Protein AF-A0A6A6LWS7-F1 (afdb_monomer)

Solvent-accessible surface area (backbone atoms only — not comparable to full-atom values): 11444 Å² total; per-residue (Å²): 133,82,80,81,79,78,77,78,69,75,65,41,52,51,63,74,34,61,68,62,50,50,50,44,55,48,44,51,48,56,45,27,65,75,68,70,38,81,48,38,69,52,40,63,65,48,57,63,73,40,33,30,69,59,35,36,53,50,50,57,50,50,54,52,34,36,75,72,68,75,43,79,73,76,40,54,64,44,45,52,51,53,51,45,60,72,31,24,68,69,79,60,60,78,76,54,86,82,75,79,94,82,56,81,60,53,55,55,48,49,52,50,46,50,45,47,54,49,48,53,51,47,42,46,63,15,28,79,69,18,72,69,44,42,54,50,48,51,35,21,76,69,62,75,39,94,54,36,39,72,54,98,79,36,51,35,32,75,86,48,22,68,59,78,34,79,39,86,60,47,67,83,74,52,59,97,79,74,52,65,54,75,91,85,75,96,68,81,83,79,85,134

pLDDT: mean 72.32, std 21.18, range [27.5, 97.38]

Secondary structure (DSSP, 8-state):
-PPPPPPPPPPB----SHHHHHHHHHHHHHHHHHHT--SHHHHHHHGGGGB-HHHHHHHHHHHHHHHTTS----SHHHHHHHHHHHHS-GGGGGG-TT--S-STHHHHHHHHHHHHHHHHHHHHHHHTT-HHHHHHHHHHHTT--SSEEEETTEEEETTTEE---SGGGGGGTS-TTS-B-S----------

InterPro domains:
  IPR005162 Retrotransposon-derived protein PEG10, N-terminal capsid-like domain [PF03732] (45-88)

Organism: Hevea brasiliensis (NCBI:txid3981)

Nearest PDB structures (foldseek):
  7nlg-assembly2_C-2  TM=7.002E-01  e=6.907E+00  Saccharomyces cerevisiae
  7nli-assembly1_B  TM=6.833E-01  e=6.907E+00  Saccharomyces cerevisiae

Structure (mmCIF, N/CA/C/O backbone):
data_AF-A0A6A6LWS7-F1
#
_entry.id   AF-A0A6A6LWS7-F1
#
loop_
_atom_site.group_PDB
_atom_site.id
_atom_site.type_symbol
_atom_site.label_atom_id
_atom_site.label_alt_id
_atom_site.label_comp_id
_atom_site.label_asym_id
_atom_site.label_entity_id
_atom_site.label_seq_id
_atom_site.pdbx_PDB_ins_code
_atom_site.Cartn_x
_atom_site.Cartn_y
_atom_site.Cartn_z
_atom_site.occupancy
_atom_site.B_iso_or_equiv
_atom_site.auth_seq_id
_atom_site.auth_comp_id
_atom_site.auth_asym_id
_atom_site.auth_atom_id
_atom_site.pdbx_PDB_model_num
ATOM 1 N N . MET A 1 1 ? 10.187 -27.229 -28.510 1.00 40.34 1 MET A N 1
ATOM 2 C CA . MET A 1 1 ? 9.731 -26.864 -27.150 1.00 40.34 1 MET A CA 1
ATOM 3 C C . MET A 1 1 ? 9.121 -25.472 -27.214 1.00 40.34 1 MET A C 1
ATOM 5 O O . MET A 1 1 ? 9.818 -24.544 -27.607 1.00 40.34 1 MET A O 1
ATOM 9 N N . GLY A 1 2 ? 7.818 -25.335 -26.956 1.00 53.28 2 GLY A N 1
ATOM 10 C CA . GLY A 1 2 ? 7.142 -24.033 -26.978 1.00 53.28 2 GLY A CA 1
ATOM 11 C C . GLY A 1 2 ? 7.640 -23.154 -25.832 1.00 53.28 2 GLY A C 1
ATOM 12 O O . GLY A 1 2 ? 7.774 -23.633 -24.709 1.00 53.28 2 GLY A O 1
ATOM 13 N N . LYS A 1 3 ? 7.953 -21.885 -26.109 1.00 62.16 3 LYS A N 1
ATOM 14 C CA . LYS A 1 3 ? 8.285 -20.918 -25.056 1.00 62.16 3 LYS A CA 1
ATOM 15 C C . LYS A 1 3 ? 7.052 -20.753 -24.164 1.00 62.16 3 LYS A C 1
ATOM 17 O O . LYS A 1 3 ? 5.971 -20.476 -24.681 1.00 62.16 3 LYS A O 1
ATOM 22 N N . ALA A 1 4 ? 7.205 -20.949 -22.855 1.00 73.00 4 ALA A N 1
ATOM 23 C CA . ALA A 1 4 ? 6.136 -20.690 -21.897 1.00 73.00 4 ALA A CA 1
ATOM 24 C C . ALA A 1 4 ? 5.663 -19.236 -22.052 1.00 73.00 4 ALA A C 1
ATOM 26 O O . ALA A 1 4 ? 6.480 -18.312 -22.075 1.00 73.00 4 ALA A O 1
ATOM 27 N N . LYS A 1 5 ? 4.352 -19.036 -22.218 1.00 81.12 5 LYS A N 1
ATOM 28 C CA . LYS A 1 5 ? 3.767 -17.698 -22.321 1.00 81.12 5 LYS A CA 1
ATOM 29 C C . LYS A 1 5 ? 3.835 -17.040 -20.943 1.00 81.12 5 LYS A C 1
ATOM 31 O O . LYS A 1 5 ? 3.390 -17.632 -19.963 1.00 81.12 5 LYS A O 1
ATOM 36 N N . ILE A 1 6 ? 4.398 -15.837 -20.876 1.00 83.56 6 ILE A N 1
ATOM 37 C CA . ILE A 1 6 ? 4.454 -15.056 -19.637 1.00 83.56 6 ILE A CA 1
ATOM 38 C C . ILE A 1 6 ? 3.019 -14.626 -19.286 1.00 83.56 6 ILE A C 1
ATOM 40 O O . ILE A 1 6 ? 2.329 -14.106 -20.170 1.00 83.56 6 ILE A O 1
ATOM 44 N N . PRO A 1 7 ? 2.540 -14.863 -18.052 1.00 86.31 7 PRO A N 1
ATOM 45 C CA . PRO A 1 7 ? 1.219 -14.414 -17.634 1.00 86.31 7 PRO A CA 1
ATOM 46 C C . PRO A 1 7 ? 1.171 -12.884 -17.546 1.00 86.31 7 PRO A C 1
ATOM 48 O O . PRO A 1 7 ? 2.097 -12.248 -17.041 1.00 86.31 7 PRO A O 1
ATOM 51 N N . GLU A 1 8 ? 0.085 -12.294 -18.042 1.00 90.00 8 GLU A N 1
ATOM 52 C CA . GLU A 1 8 ? -0.139 -10.849 -17.966 1.00 90.00 8 GLU A CA 1
ATOM 53 C C . GLU A 1 8 ? -0.649 -10.451 -16.569 1.00 90.00 8 GLU A C 1
ATOM 55 O O . GLU A 1 8 ? -1.503 -11.150 -16.010 1.00 90.00 8 GLU A O 1
ATOM 60 N N . PRO A 1 9 ? -0.166 -9.336 -15.995 1.00 92.00 9 PRO A N 1
ATOM 61 C CA . PRO A 1 9 ? -0.639 -8.852 -14.708 1.00 92.00 9 PRO A CA 1
ATOM 62 C C . PRO A 1 9 ? -2.106 -8.432 -14.714 1.00 92.00 9 PRO A C 1
ATOM 64 O O . PRO A 1 9 ? -2.653 -7.959 -15.715 1.00 92.00 9 PRO A O 1
ATOM 67 N N . LYS A 1 10 ? -2.726 -8.497 -13.536 1.00 92.06 10 LYS A N 1
ATOM 68 C CA . LYS A 1 10 ? -4.078 -7.983 -13.336 1.00 92.06 10 LYS A CA 1
ATOM 69 C C . LYS A 1 10 ? -4.086 -6.452 -13.356 1.00 92.06 10 LYS A C 1
ATOM 71 O O . LYS A 1 10 ? -3.250 -5.802 -12.732 1.00 92.06 10 LYS A O 1
ATOM 76 N N . ALA A 1 11 ? -5.082 -5.873 -14.025 1.00 95.62 11 ALA A N 1
ATOM 77 C CA . ALA A 1 11 ? -5.267 -4.427 -14.030 1.00 95.62 11 ALA A CA 1
ATOM 78 C C . ALA A 1 11 ? -5.688 -3.894 -12.646 1.00 95.62 11 ALA A C 1
ATOM 80 O O . ALA A 1 11 ? -6.561 -4.467 -11.986 1.00 95.62 11 ALA A O 1
ATOM 81 N N . PHE A 1 12 ? -5.115 -2.762 -12.235 1.00 96.88 12 PHE A N 1
ATOM 82 C CA . PHE A 1 12 ? -5.463 -2.072 -10.993 1.00 96.88 12 PHE A CA 1
ATOM 83 C C . PHE A 1 12 ? -6.453 -0.936 -11.253 1.00 96.88 12 PHE A C 1
ATOM 85 O O . PHE A 1 12 ? -6.155 0.021 -11.966 1.00 96.88 12 PHE A O 1
ATOM 92 N N . GLY A 1 13 ? -7.643 -1.047 -10.659 1.00 94.25 13 GLY A N 1
ATOM 93 C CA . GLY A 1 13 ? -8.752 -0.111 -10.863 1.00 94.25 13 GLY A CA 1
ATOM 94 C C . GLY A 1 13 ? -8.777 1.103 -9.930 1.00 94.25 13 GLY A C 1
ATOM 95 O O . GLY A 1 13 ? -9.706 1.895 -10.032 1.00 94.25 13 GLY A O 1
ATOM 96 N N . GLY A 1 14 ? -7.811 1.253 -9.017 1.00 91.81 14 GLY A N 1
ATOM 97 C CA . GLY A 1 14 ? -7.808 2.351 -8.039 1.00 91.81 14 GLY A CA 1
ATOM 98 C C . GLY A 1 14 ? -8.488 2.030 -6.706 1.00 91.81 14 GLY A C 1
ATOM 99 O O . GLY A 1 14 ? -8.914 2.945 -6.003 1.00 91.81 14 GLY A O 1
ATOM 100 N N . ALA A 1 15 ? -8.594 0.747 -6.343 1.00 87.94 15 ALA A N 1
ATOM 101 C CA . ALA A 1 15 ? -9.058 0.350 -5.014 1.00 87.94 15 ALA A CA 1
ATOM 102 C C . ALA A 1 15 ? -8.167 0.985 -3.932 1.00 87.94 15 ALA A C 1
ATOM 104 O O . ALA A 1 15 ? -6.940 0.918 -4.017 1.00 87.94 15 ALA A O 1
ATOM 105 N N . ARG A 1 16 ? -8.789 1.620 -2.931 1.00 81.50 16 ARG A N 1
ATOM 106 C CA . ARG A 1 16 ? -8.069 2.247 -1.820 1.00 81.50 16 ARG A CA 1
ATOM 107 C C . ARG A 1 16 ? -7.792 1.207 -0.743 1.00 81.50 16 ARG A C 1
ATOM 109 O O . ARG A 1 16 ? -8.710 0.797 -0.040 1.00 81.50 16 ARG A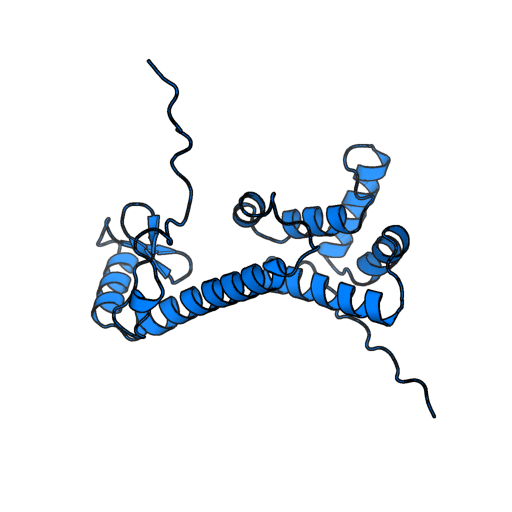 O 1
ATOM 116 N N . GLY A 1 17 ? -6.539 0.791 -0.628 1.00 71.75 17 GLY A N 1
ATOM 117 C CA . GLY A 1 17 ? -6.120 -0.256 0.295 1.00 71.75 17 GLY A CA 1
ATOM 118 C C . GLY A 1 17 ? -4.672 -0.659 0.056 1.00 71.75 17 GLY A C 1
ATOM 119 O O . GLY A 1 17 ? -4.216 -0.753 -1.084 1.00 71.75 17 GLY A O 1
ATOM 120 N N . ALA A 1 18 ? -3.928 -0.881 1.143 1.00 73.38 18 ALA A N 1
ATOM 121 C CA . ALA A 1 18 ? -2.520 -1.263 1.052 1.00 73.38 18 ALA A CA 1
ATOM 122 C C . ALA A 1 18 ? -2.349 -2.587 0.296 1.00 73.38 18 ALA A C 1
ATOM 124 O O . ALA A 1 18 ? -1.495 -2.693 -0.578 1.00 73.38 18 ALA A O 1
ATOM 125 N N . ARG A 1 19 ? -3.231 -3.558 0.561 1.00 76.88 19 ARG A N 1
ATOM 126 C CA . ARG A 1 19 ? -3.198 -4.886 -0.056 1.00 76.88 19 ARG A CA 1
ATOM 127 C C . ARG A 1 19 ? -3.295 -4.814 -1.579 1.00 76.88 19 ARG A C 1
ATOM 129 O O . ARG A 1 19 ? -2.511 -5.446 -2.276 1.00 76.88 19 ARG A O 1
ATOM 136 N N . GLU A 1 20 ? -4.262 -4.076 -2.104 1.00 81.25 20 GLU A N 1
ATOM 137 C CA . GLU A 1 20 ? -4.526 -3.998 -3.540 1.00 81.25 20 GLU A CA 1
ATOM 138 C C . GLU A 1 20 ? -3.404 -3.259 -4.273 1.00 81.25 20 GLU A C 1
ATOM 140 O O . GLU A 1 20 ? -2.996 -3.682 -5.356 1.00 81.25 20 GLU A O 1
ATOM 145 N N . VAL A 1 21 ? -2.879 -2.193 -3.664 1.00 82.19 21 VAL A N 1
ATOM 146 C CA . VAL A 1 21 ? -1.759 -1.418 -4.211 1.00 82.19 21 VAL A CA 1
ATOM 147 C C . VAL A 1 21 ? -0.465 -2.233 -4.191 1.00 82.19 21 VAL A C 1
ATOM 149 O O . VAL A 1 21 ? 0.249 -2.266 -5.194 1.00 82.19 21 VAL A O 1
ATOM 152 N N . ASP A 1 22 ? -0.168 -2.925 -3.090 1.00 80.38 22 ASP A N 1
ATOM 153 C CA . ASP A 1 22 ? 1.040 -3.744 -2.970 1.00 80.38 22 ASP A CA 1
ATOM 154 C C . ASP A 1 22 ? 0.999 -4.962 -3.898 1.00 80.38 22 ASP A C 1
ATOM 156 O O . ASP A 1 22 ? 2.002 -5.247 -4.554 1.00 80.38 22 ASP A O 1
ATOM 160 N N . ASN A 1 23 ? -0.158 -5.621 -4.040 1.00 83.12 23 ASN A N 1
ATOM 161 C CA . ASN A 1 23 ? -0.334 -6.709 -5.005 1.00 83.12 23 ASN A CA 1
ATOM 162 C C . ASN A 1 23 ? -0.042 -6.240 -6.435 1.00 83.12 23 ASN A C 1
ATOM 164 O O . ASN A 1 23 ? 0.714 -6.888 -7.150 1.00 83.12 23 ASN A O 1
ATOM 168 N N . PHE A 1 24 ? -0.573 -5.081 -6.839 1.00 89.50 24 PHE A N 1
ATOM 169 C CA . PHE A 1 24 ? -0.294 -4.524 -8.163 1.00 89.50 24 PHE A CA 1
ATOM 170 C C . PHE A 1 24 ? 1.199 -4.227 -8.369 1.00 89.50 24 PHE A C 1
ATOM 172 O O . PHE A 1 24 ? 1.766 -4.584 -9.402 1.00 89.50 24 PHE A O 1
ATOM 179 N N . ILE A 1 25 ? 1.855 -3.588 -7.393 1.00 87.94 25 ILE A N 1
ATOM 180 C CA . ILE A 1 25 ? 3.292 -3.277 -7.470 1.00 87.94 25 ILE A CA 1
ATOM 181 C C . ILE A 1 25 ? 4.120 -4.564 -7.579 1.00 87.94 25 ILE A C 1
ATOM 183 O O . ILE A 1 25 ? 5.091 -4.607 -8.340 1.00 87.94 25 ILE A O 1
ATOM 187 N N . PHE A 1 26 ? 3.745 -5.602 -6.830 1.00 83.94 26 PHE A N 1
ATOM 188 C CA . PHE A 1 26 ? 4.419 -6.894 -6.841 1.00 83.94 26 PHE A CA 1
ATOM 189 C C . PHE A 1 26 ? 4.236 -7.630 -8.174 1.00 83.94 26 PHE A C 1
ATOM 191 O O . PHE A 1 26 ? 5.228 -8.037 -8.777 1.00 83.94 26 PHE A O 1
ATOM 198 N N . ASP A 1 27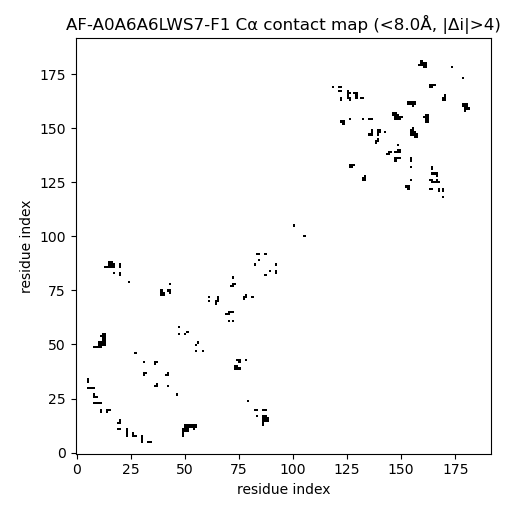 ? 3.006 -7.717 -8.684 1.00 83.44 27 ASP A N 1
ATOM 199 C CA . ASP A 1 27 ? 2.707 -8.347 -9.975 1.00 83.44 27 ASP A CA 1
ATOM 200 C C . ASP A 1 27 ? 3.449 -7.649 -11.129 1.00 83.44 27 ASP A C 1
ATOM 202 O O . ASP A 1 27 ? 4.018 -8.309 -12.001 1.00 83.44 27 ASP A O 1
ATOM 206 N N . MET A 1 28 ? 3.518 -6.310 -11.110 1.00 91.81 28 MET A N 1
ATOM 207 C CA . MET A 1 28 ? 4.313 -5.536 -12.072 1.00 91.81 28 MET A CA 1
ATOM 208 C C . MET A 1 28 ? 5.803 -5.865 -11.985 1.00 91.81 28 MET A C 1
ATOM 210 O O . MET A 1 28 ? 6.447 -6.039 -13.017 1.00 91.81 28 MET A O 1
ATOM 214 N N . LYS A 1 29 ? 6.357 -5.972 -10.770 1.00 86.62 29 LYS A N 1
ATOM 215 C CA . LYS A 1 29 ? 7.767 -6.333 -10.570 1.00 86.62 29 LYS A CA 1
ATOM 216 C C . LYS A 1 29 ? 8.069 -7.703 -11.178 1.00 86.62 29 LYS A C 1
ATOM 218 O O . LYS A 1 29 ? 8.987 -7.805 -11.983 1.00 86.62 29 LYS A O 1
ATOM 223 N N . LEU A 1 30 ? 7.260 -8.717 -10.864 1.00 81.88 30 LEU A N 1
ATOM 224 C CA . LEU A 1 30 ? 7.422 -10.059 -11.430 1.00 81.88 30 LEU A CA 1
ATOM 225 C C . LEU A 1 30 ? 7.361 -10.046 -12.961 1.00 81.88 30 LEU A C 1
ATOM 227 O O . LEU A 1 30 ? 8.139 -10.728 -13.626 1.00 81.88 30 LEU A O 1
ATOM 231 N N . TYR A 1 31 ? 6.458 -9.248 -13.528 1.00 87.38 31 TYR A N 1
ATOM 232 C CA . TYR A 1 31 ? 6.346 -9.096 -14.972 1.00 87.38 31 TYR A CA 1
ATOM 233 C C . TYR A 1 31 ? 7.572 -8.418 -15.595 1.00 87.38 31 TYR A C 1
ATOM 235 O O . TYR A 1 31 ? 8.041 -8.838 -16.655 1.00 87.38 31 TYR A O 1
ATOM 243 N N . PHE A 1 32 ? 8.126 -7.390 -14.954 1.00 88.69 32 PHE A N 1
ATOM 244 C CA . PHE A 1 32 ? 9.356 -6.742 -15.413 1.00 88.69 32 PHE A CA 1
ATOM 245 C C . PHE A 1 32 ? 10.547 -7.686 -15.377 1.00 88.69 32 PHE A C 1
ATOM 247 O O . PHE A 1 32 ? 11.239 -7.796 -16.390 1.00 88.69 32 PHE A O 1
ATOM 254 N N . ASP A 1 33 ? 10.701 -8.433 -14.287 1.00 86.25 33 ASP A N 1
ATOM 255 C CA . ASP A 1 33 ? 11.765 -9.422 -14.131 1.00 86.25 33 ASP A CA 1
ATOM 256 C C . ASP A 1 33 ? 11.639 -10.516 -15.218 1.00 86.25 33 ASP A C 1
ATOM 258 O O . ASP A 1 33 ? 12.611 -10.860 -15.895 1.00 86.25 33 ASP A O 1
ATOM 262 N N . ALA A 1 34 ? 10.420 -11.006 -15.481 1.00 86.12 34 ALA A N 1
ATOM 263 C CA . ALA A 1 34 ? 10.155 -12.011 -16.517 1.00 86.12 34 ALA A CA 1
ATOM 264 C C . ALA A 1 34 ? 10.376 -11.492 -17.951 1.00 86.12 34 ALA A C 1
ATOM 266 O O . ALA A 1 34 ? 10.795 -12.245 -18.835 1.00 86.12 34 ALA A O 1
ATOM 267 N N . THR A 1 35 ? 10.095 -10.210 -18.198 1.00 88.75 35 THR A N 1
ATOM 268 C CA . THR A 1 35 ? 10.253 -9.569 -19.515 1.00 88.75 35 THR A CA 1
ATOM 269 C C . THR A 1 35 ? 11.611 -8.893 -19.709 1.00 88.75 35 THR A C 1
ATOM 271 O O . THR A 1 35 ? 11.863 -8.363 -20.791 1.00 88.75 35 THR A O 1
ATOM 274 N N . LYS A 1 36 ? 12.498 -8.948 -18.702 1.00 87.81 36 LYS A N 1
ATOM 275 C CA . LYS A 1 36 ? 13.813 -8.285 -18.668 1.00 87.81 36 LYS A CA 1
ATOM 276 C C . LYS A 1 36 ? 13.732 -6.765 -18.879 1.00 87.81 36 LYS A C 1
ATOM 278 O O . LYS A 1 36 ? 14.579 -6.172 -19.545 1.00 87.81 36 LYS A O 1
ATOM 283 N N . ASN A 1 37 ? 12.689 -6.136 -18.335 1.00 82.94 37 ASN A N 1
ATOM 284 C CA . ASN A 1 37 ? 12.439 -4.694 -18.418 1.00 82.94 37 ASN A CA 1
ATOM 285 C C . ASN A 1 37 ? 12.798 -3.994 -17.100 1.00 82.94 37 ASN A C 1
ATOM 287 O O . ASN A 1 37 ? 11.927 -3.541 -16.355 1.00 82.94 37 ASN A O 1
ATOM 291 N N . ASP A 1 38 ? 14.096 -3.881 -16.824 1.00 81.62 38 ASP A N 1
ATOM 292 C CA . ASP A 1 38 ? 14.582 -3.375 -15.533 1.00 81.62 38 ASP A CA 1
ATOM 293 C C . ASP A 1 38 ? 14.869 -1.874 -15.495 1.00 81.62 38 ASP A C 1
ATOM 295 O O . ASP A 1 38 ? 15.103 -1.316 -14.424 1.00 81.62 38 ASP A O 1
ATOM 299 N N . SER A 1 39 ? 14.802 -1.199 -16.644 1.00 92.00 39 SER A N 1
ATOM 300 C CA . SER A 1 39 ? 14.989 0.248 -16.711 1.00 92.00 39 SER A CA 1
ATOM 301 C C . SER A 1 39 ? 13.752 0.999 -16.224 1.00 92.00 39 SER A C 1
ATOM 303 O O . SER A 1 39 ? 12.617 0.638 -16.546 1.00 92.00 39 SER A O 1
ATOM 305 N N . ASP A 1 40 ? 13.963 2.108 -15.513 1.00 91.19 40 ASP A N 1
ATOM 306 C CA . ASP A 1 40 ? 12.873 2.984 -15.067 1.00 91.19 40 ASP A CA 1
ATOM 307 C C . ASP A 1 40 ? 11.992 3.444 -16.234 1.00 91.19 40 ASP A C 1
ATOM 309 O O . ASP A 1 40 ? 10.766 3.377 -16.153 1.00 91.19 40 ASP A O 1
ATOM 313 N N . ALA A 1 41 ? 12.601 3.817 -17.362 1.00 90.94 41 ALA A N 1
ATOM 314 C CA . ALA A 1 41 ? 11.876 4.211 -18.567 1.00 90.94 41 ALA A CA 1
ATOM 315 C C . ALA A 1 41 ? 10.977 3.083 -19.112 1.00 90.94 41 ALA A C 1
ATOM 317 O O . ALA A 1 41 ? 9.838 3.335 -19.510 1.00 90.94 41 ALA A O 1
ATOM 318 N N . GLY A 1 42 ? 11.461 1.835 -19.113 1.00 92.75 42 GLY A N 1
ATOM 319 C CA . GLY A 1 42 ? 10.677 0.673 -19.537 1.00 92.75 42 GLY A CA 1
ATOM 320 C C . GLY A 1 42 ? 9.504 0.404 -18.594 1.00 92.75 42 GLY A C 1
ATOM 321 O O . GLY A 1 42 ? 8.362 0.266 -19.039 1.00 92.75 42 GLY A O 1
ATOM 322 N N . ARG A 1 43 ? 9.766 0.418 -17.283 1.00 93.69 43 ARG A N 1
ATOM 323 C CA . ARG A 1 43 ? 8.752 0.201 -16.241 1.00 93.69 43 ARG A CA 1
ATOM 324 C C . ARG A 1 43 ? 7.657 1.264 -16.279 1.00 93.69 43 ARG A C 1
ATOM 326 O O . ARG A 1 43 ? 6.476 0.924 -16.258 1.00 93.69 43 ARG A O 1
ATOM 333 N N . LEU A 1 44 ? 8.030 2.537 -16.427 1.00 93.00 44 LEU A N 1
ATOM 334 C CA . LEU A 1 44 ? 7.094 3.663 -16.523 1.00 93.00 44 LEU A CA 1
ATOM 335 C C . LEU A 1 44 ? 6.308 3.695 -17.840 1.00 93.00 44 LEU A C 1
ATOM 337 O O . LEU A 1 44 ? 5.227 4.277 -17.887 1.00 93.00 44 LEU A O 1
ATOM 341 N N . LYS A 1 45 ? 6.798 3.048 -18.901 1.00 91.81 45 LYS A N 1
ATOM 342 C CA . LYS A 1 45 ? 6.040 2.874 -20.147 1.00 91.81 45 LYS A CA 1
ATOM 343 C C . LYS A 1 45 ? 4.979 1.778 -20.025 1.00 91.81 45 LYS A C 1
ATOM 345 O O . LYS A 1 45 ? 3.901 1.908 -20.601 1.00 91.81 45 LYS A O 1
ATOM 350 N N . ILE A 1 46 ? 5.281 0.711 -19.286 1.00 94.19 46 ILE A N 1
ATOM 351 C CA . ILE A 1 46 ? 4.447 -0.494 -19.215 1.00 94.19 46 ILE A CA 1
ATOM 352 C C . ILE A 1 46 ? 3.448 -0.442 -18.054 1.00 94.19 46 ILE A C 1
ATOM 354 O O . ILE A 1 46 ? 2.269 -0.707 -18.276 1.00 94.19 46 ILE A O 1
ATOM 358 N N . ALA A 1 47 ? 3.864 -0.091 -16.832 1.00 95.06 47 ALA A N 1
ATOM 359 C CA . ALA A 1 47 ? 2.980 -0.140 -15.659 1.00 95.06 47 ALA A CA 1
ATOM 360 C C . ALA A 1 47 ? 1.662 0.634 -15.847 1.00 95.06 47 ALA A C 1
ATOM 362 O O . ALA A 1 47 ? 0.605 0.097 -15.505 1.00 95.06 47 ALA A O 1
ATOM 363 N N . PRO A 1 48 ? 1.656 1.839 -16.457 1.00 94.19 48 PRO A N 1
ATOM 364 C CA . PRO A 1 48 ? 0.415 2.571 -16.682 1.00 94.19 48 PRO A CA 1
ATOM 365 C C . PRO A 1 48 ? -0.569 1.894 -17.639 1.00 94.19 48 PRO A C 1
ATOM 367 O O . PRO A 1 48 ? -1.760 2.212 -17.619 1.00 94.19 48 PRO A O 1
ATOM 370 N N . MET A 1 49 ? -0.106 0.961 -18.479 1.00 95.25 49 MET A N 1
ATOM 371 C CA . MET A 1 49 ? -0.978 0.181 -19.363 1.00 95.25 49 MET A CA 1
ATOM 372 C C . MET A 1 49 ? -1.925 -0.722 -18.566 1.00 95.25 49 MET A C 1
ATOM 374 O O . MET A 1 49 ? -3.050 -0.952 -19.005 1.00 95.25 49 MET A O 1
ATOM 378 N N . TYR A 1 50 ? -1.499 -1.145 -17.374 1.00 96.62 50 TYR A N 1
ATOM 379 C CA . TYR A 1 50 ? -2.257 -1.983 -16.447 1.00 96.62 50 TYR A CA 1
ATOM 380 C C . TYR A 1 50 ? -2.996 -1.178 -15.367 1.00 96.62 50 TYR A C 1
ATOM 382 O O . TYR A 1 50 ? -3.564 -1.751 -14.440 1.00 96.62 50 TYR A O 1
ATOM 390 N N . LEU A 1 51 ? -3.034 0.151 -15.483 1.00 97.38 51 LEU A N 1
ATOM 391 C CA . LEU A 1 51 ? -3.940 0.981 -14.694 1.00 97.38 51 LEU A CA 1
ATOM 392 C C . LEU A 1 51 ? -5.296 1.089 -15.402 1.00 97.38 51 LEU A C 1
ATOM 394 O O . LEU A 1 51 ? -5.377 1.276 -16.622 1.00 97.38 51 LEU A O 1
ATOM 398 N N . ALA A 1 52 ? -6.365 1.024 -14.617 1.00 96.31 52 ALA A N 1
ATOM 399 C CA . ALA A 1 52 ? -7.749 1.150 -15.056 1.00 96.31 52 ALA A CA 1
ATOM 400 C C . ALA A 1 52 ? -8.515 2.150 -14.175 1.00 96.31 52 ALA A C 1
ATOM 402 O O . ALA A 1 52 ? -8.053 2.516 -13.094 1.00 96.31 52 ALA A O 1
ATOM 403 N N . ASN A 1 53 ? -9.682 2.593 -14.653 1.00 96.31 53 ASN A N 1
ATOM 404 C CA . ASN A 1 53 ? -10.623 3.450 -13.921 1.00 96.31 53 ASN A CA 1
ATOM 405 C C . ASN A 1 53 ? -9.928 4.649 -13.239 1.00 96.31 53 ASN A C 1
ATOM 407 O O . ASN A 1 53 ? -9.199 5.399 -13.899 1.00 96.31 53 ASN A O 1
ATOM 411 N N . ASP A 1 54 ? -10.110 4.800 -11.928 1.00 92.88 54 ASP A N 1
ATOM 412 C CA . ASP A 1 54 ? -9.597 5.918 -11.136 1.00 92.88 54 ASP A CA 1
ATOM 413 C C . ASP A 1 54 ? -8.066 5.973 -11.127 1.00 92.88 54 ASP A C 1
ATOM 415 O O . ASP A 1 54 ? -7.483 7.057 -11.175 1.00 92.88 54 ASP A O 1
ATOM 419 N N . ALA A 1 55 ? -7.393 4.819 -11.154 1.00 95.62 55 ALA A N 1
ATOM 420 C CA . ALA A 1 55 ? -5.935 4.767 -11.240 1.00 95.62 55 ALA A CA 1
ATOM 421 C C . ALA A 1 55 ? -5.417 5.275 -12.592 1.00 95.62 55 ALA A C 1
ATOM 423 O O . ALA A 1 55 ? -4.407 5.977 -12.656 1.00 95.62 55 ALA A O 1
ATOM 424 N N . LYS A 1 56 ? -6.134 4.990 -13.686 1.00 96.25 56 LYS A N 1
ATOM 425 C CA . LYS A 1 56 ? -5.771 5.509 -15.013 1.00 96.25 56 LYS A CA 1
ATOM 426 C C . LYS A 1 56 ? -6.023 7.010 -15.126 1.00 96.25 56 LYS A C 1
ATOM 428 O O . LYS A 1 56 ? -5.239 7.713 -15.767 1.00 96.25 56 LYS A O 1
ATOM 433 N N . LEU A 1 57 ? -7.098 7.506 -14.510 1.00 94.75 57 LEU A N 1
ATOM 434 C CA . LEU A 1 57 ? -7.383 8.938 -14.435 1.00 94.75 57 LEU A CA 1
ATOM 435 C C . LEU A 1 57 ? -6.299 9.672 -13.638 1.00 94.75 57 LEU A C 1
ATOM 437 O O . LEU A 1 57 ? -5.755 10.660 -14.125 1.00 94.75 57 LEU A O 1
ATOM 441 N N . TRP A 1 58 ? -5.927 9.141 -12.473 1.00 94.38 58 TRP A N 1
ATOM 442 C CA . TRP A 1 58 ? -4.831 9.662 -11.659 1.00 94.38 58 TRP A CA 1
ATOM 443 C C . TRP A 1 58 ? -3.515 9.750 -12.442 1.00 94.38 58 TRP A C 1
ATOM 445 O O . TRP A 1 58 ? -2.883 10.806 -12.454 1.00 94.38 58 TRP A O 1
ATOM 455 N N . TRP A 1 59 ? -3.134 8.695 -13.172 1.00 94.94 59 TRP A N 1
ATOM 456 C CA . TRP A 1 59 ? -1.909 8.719 -13.975 1.00 94.94 59 TRP A CA 1
ATOM 457 C C . TRP A 1 59 ? -1.931 9.815 -15.049 1.00 94.94 59 TRP A C 1
ATOM 459 O O . TRP A 1 59 ? -0.946 10.526 -15.235 1.00 94.94 59 TRP A O 1
ATOM 469 N N . ARG A 1 60 ? -3.072 10.015 -15.725 1.00 92.62 60 ARG A N 1
ATOM 470 C CA . ARG A 1 60 ? -3.236 11.111 -16.698 1.00 92.62 60 ARG A CA 1
ATOM 471 C C . ARG A 1 60 ? -3.048 12.483 -16.052 1.00 92.62 60 ARG A C 1
ATOM 473 O O . ARG A 1 60 ? -2.466 13.362 -16.683 1.00 92.62 60 ARG A O 1
ATOM 480 N N . THR A 1 61 ? -3.525 12.666 -14.823 1.00 90.50 61 THR A N 1
ATOM 481 C CA . THR A 1 61 ? -3.304 13.898 -14.054 1.00 90.50 61 THR A CA 1
ATOM 482 C C . THR A 1 61 ? -1.820 14.082 -13.737 1.00 90.50 61 THR A C 1
ATOM 484 O O . THR A 1 61 ? -1.278 15.144 -14.026 1.00 90.50 61 THR A O 1
ATOM 487 N N . LYS A 1 62 ? -1.125 13.033 -13.279 1.00 89.19 62 LYS A N 1
ATOM 488 C CA . LYS A 1 62 ? 0.320 13.086 -13.000 1.00 89.19 62 LYS A CA 1
ATOM 489 C C . LYS A 1 62 ? 1.179 13.408 -14.220 1.00 89.19 62 LYS A C 1
ATOM 491 O O . LYS A 1 62 ? 2.118 14.189 -14.116 1.00 89.19 62 LYS A O 1
ATOM 496 N N . VAL A 1 63 ? 0.834 12.885 -15.396 1.00 86.50 63 VAL A N 1
ATOM 497 C CA . VAL A 1 63 ? 1.530 13.246 -16.644 1.00 86.50 63 VAL A CA 1
ATOM 498 C C . VAL A 1 63 ? 1.386 14.743 -16.945 1.00 86.50 63 VAL A C 1
ATOM 500 O O . VAL A 1 63 ? 2.364 15.385 -17.320 1.00 86.50 63 VAL A O 1
ATOM 503 N N . LYS A 1 64 ? 0.197 15.324 -16.736 1.00 86.06 64 LYS A N 1
ATOM 504 C CA . LYS A 1 64 ? -0.020 16.770 -16.912 1.00 86.06 64 LYS A CA 1
ATOM 505 C C . LYS A 1 64 ? 0.765 17.594 -15.892 1.00 86.06 64 LYS A C 1
ATOM 507 O O . LYS A 1 64 ? 1.408 18.561 -16.283 1.00 86.06 64 LYS A O 1
ATOM 512 N N . GLU A 1 65 ? 0.748 17.179 -14.625 1.00 81.50 65 GLU A N 1
ATOM 513 C CA . GLU A 1 65 ? 1.528 17.803 -13.546 1.00 81.50 65 GLU A CA 1
ATOM 514 C C . GLU A 1 65 ? 3.038 17.732 -13.813 1.00 81.50 65 GLU A C 1
ATOM 516 O O . GLU A 1 65 ? 3.784 18.630 -13.438 1.00 81.50 65 GLU A O 1
ATOM 521 N N . SER A 1 66 ? 3.515 16.678 -14.478 1.00 78.00 66 SER A N 1
ATOM 522 C CA . SER A 1 66 ? 4.928 16.559 -14.840 1.00 78.00 66 SER A CA 1
ATOM 523 C C . SER A 1 66 ? 5.334 17.523 -15.953 1.00 78.00 66 SER A C 1
ATOM 525 O O . SER A 1 66 ? 6.394 18.139 -15.867 1.00 78.00 66 SER A O 1
ATOM 527 N N . ILE A 1 67 ? 4.467 17.728 -16.949 1.00 74.00 67 ILE A N 1
ATOM 528 C CA . ILE A 1 67 ? 4.692 18.705 -18.026 1.00 74.00 67 ILE A CA 1
ATOM 529 C C . ILE A 1 67 ? 4.691 20.140 -17.480 1.00 74.00 67 ILE A C 1
ATOM 531 O O . ILE A 1 67 ? 5.471 20.969 -17.938 1.00 74.00 67 ILE A O 1
ATOM 535 N N . SER A 1 68 ? 3.848 20.436 -16.486 1.00 75.12 68 SER A N 1
ATOM 536 C CA . SER A 1 68 ? 3.804 21.746 -15.824 1.00 75.12 68 SER A CA 1
ATOM 537 C C . SER A 1 68 ? 4.904 21.952 -14.772 1.00 75.12 68 SER A C 1
ATOM 539 O O . SER A 1 68 ? 4.955 23.016 -14.158 1.00 75.12 68 SER A O 1
ATOM 541 N N . GLY A 1 69 ? 5.776 20.960 -14.544 1.00 72.81 69 GLY A N 1
ATOM 542 C CA . GLY A 1 69 ? 6.852 21.021 -13.548 1.00 72.81 69 GLY A CA 1
ATOM 543 C C . GLY A 1 69 ? 6.389 20.877 -12.091 1.00 72.81 69 GLY A C 1
ATOM 544 O O . GLY A 1 69 ? 7.175 21.102 -11.176 1.00 72.81 69 GLY A O 1
ATOM 545 N N . GLN A 1 70 ? 5.130 20.500 -11.858 1.00 57.66 70 GLN A N 1
ATOM 546 C CA . GLN A 1 70 ? 4.524 20.361 -10.529 1.00 57.66 70 GLN A CA 1
ATOM 547 C C . GLN A 1 70 ? 4.795 18.997 -9.873 1.00 57.66 70 GLN A C 1
ATOM 549 O O . GLN A 1 70 ? 4.666 18.872 -8.657 1.00 57.66 70 GLN A O 1
ATOM 554 N N . CYS A 1 71 ? 5.190 17.975 -10.641 1.00 64.81 71 CYS A N 1
ATOM 555 C CA . CYS A 1 71 ? 5.661 16.697 -10.099 1.00 64.81 71 CYS A CA 1
ATOM 556 C C . CYS A 1 71 ? 6.753 16.072 -10.985 1.00 64.81 71 CYS A C 1
ATOM 558 O O . CYS A 1 71 ? 6.802 16.317 -12.188 1.00 64.81 71 CYS A O 1
ATOM 560 N N . SER A 1 72 ? 7.623 15.232 -10.414 1.00 70.81 72 SER A N 1
ATOM 561 C CA . SER A 1 72 ? 8.632 14.488 -11.182 1.00 70.81 72 SER A CA 1
ATOM 562 C C . SER A 1 72 ? 8.535 12.988 -10.906 1.00 70.81 72 SER A C 1
ATOM 564 O O . SER A 1 72 ? 9.169 12.449 -9.995 1.00 70.81 72 SER A O 1
ATOM 566 N N . ILE A 1 73 ? 7.730 12.287 -11.711 1.00 81.75 73 ILE A N 1
ATOM 567 C CA . ILE A 1 73 ? 7.668 10.817 -11.715 1.00 81.75 73 ILE A CA 1
ATOM 568 C C . ILE A 1 73 ? 8.617 10.283 -12.795 1.00 81.75 73 ILE A C 1
ATOM 570 O O . ILE A 1 73 ? 8.193 9.740 -13.810 1.00 81.75 73 ILE A O 1
ATOM 574 N N . GLY A 1 74 ? 9.920 10.501 -12.590 1.00 84.69 74 GLY A N 1
ATOM 575 C CA . GLY A 1 74 ? 10.974 10.070 -13.519 1.00 84.69 74 GLY A CA 1
ATOM 576 C C . GLY A 1 74 ? 11.518 8.661 -13.264 1.00 84.69 74 GLY A C 1
ATOM 577 O O . GLY A 1 74 ? 12.196 8.107 -14.123 1.00 84.69 74 GLY A O 1
ATOM 578 N N . THR A 1 75 ? 11.217 8.069 -12.104 1.00 88.75 75 THR A N 1
ATOM 579 C CA . THR A 1 75 ? 11.728 6.752 -11.689 1.00 88.75 75 THR A CA 1
ATOM 580 C C . THR A 1 75 ? 10.595 5.823 -11.264 1.00 88.75 75 THR A C 1
ATOM 582 O O . THR A 1 75 ? 9.530 6.271 -10.819 1.00 88.75 75 THR A O 1
ATOM 585 N N . TRP A 1 76 ? 10.825 4.509 -11.335 1.00 89.81 76 TRP A N 1
ATOM 586 C CA . TRP A 1 76 ? 9.888 3.512 -10.815 1.00 89.81 76 TRP A CA 1
ATOM 587 C C . TRP A 1 76 ? 9.637 3.702 -9.317 1.00 89.81 76 TRP A C 1
ATOM 589 O O . TRP A 1 76 ? 8.531 3.478 -8.824 1.00 89.81 76 TRP A O 1
ATO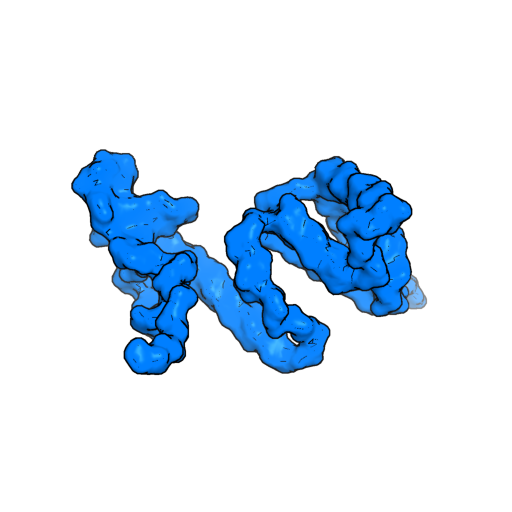M 599 N N . ASN A 1 77 ? 10.650 4.160 -8.577 1.00 85.19 77 ASN A N 1
ATOM 600 C CA . ASN A 1 77 ? 10.508 4.441 -7.156 1.00 85.19 77 ASN A CA 1
ATOM 601 C C . ASN A 1 77 ? 9.533 5.596 -6.891 1.00 85.19 77 ASN A C 1
ATOM 603 O O . ASN A 1 77 ? 8.631 5.450 -6.066 1.00 85.19 77 ASN A O 1
ATOM 607 N N . ASN A 1 78 ? 9.653 6.697 -7.638 1.00 83.69 78 ASN A N 1
ATOM 608 C CA . ASN A 1 78 ? 8.737 7.832 -7.525 1.00 83.69 78 ASN A CA 1
ATOM 609 C C . ASN A 1 78 ? 7.310 7.421 -7.897 1.00 83.69 78 ASN A C 1
ATOM 611 O O . ASN A 1 78 ? 6.366 7.802 -7.209 1.00 83.69 78 ASN A O 1
ATOM 615 N N . PHE A 1 79 ? 7.147 6.574 -8.918 1.00 90.44 79 PHE A N 1
ATOM 616 C CA . PHE A 1 79 ? 5.837 6.036 -9.283 1.00 90.44 79 PHE A CA 1
ATOM 617 C C . PHE A 1 79 ? 5.203 5.249 -8.136 1.00 90.44 79 PHE A C 1
ATOM 619 O O . PHE A 1 79 ? 4.054 5.508 -7.787 1.00 90.44 79 PHE A O 1
ATOM 626 N N . LYS A 1 80 ? 5.947 4.327 -7.508 1.00 86.75 80 LYS A N 1
ATOM 627 C CA . LYS A 1 80 ? 5.455 3.576 -6.342 1.00 86.75 80 LYS A CA 1
ATOM 628 C C . LYS A 1 80 ? 5.067 4.516 -5.199 1.00 86.75 80 LYS A C 1
ATOM 630 O O . LYS A 1 80 ? 4.004 4.325 -4.618 1.00 86.75 80 LYS A O 1
ATOM 635 N N . LYS A 1 81 ? 5.904 5.513 -4.881 1.00 81.19 81 LYS A N 1
ATOM 636 C CA . LYS A 1 81 ? 5.637 6.482 -3.805 1.00 81.19 81 LYS A CA 1
ATOM 637 C C . LYS A 1 81 ? 4.339 7.248 -4.057 1.00 81.19 81 LYS A C 1
ATOM 639 O O . LYS A 1 81 ? 3.465 7.255 -3.199 1.00 81.19 81 LYS A O 1
ATOM 644 N N . GLU A 1 82 ? 4.179 7.816 -5.246 1.00 85.69 82 GLU A N 1
ATOM 645 C CA . GLU A 1 82 ? 2.990 8.586 -5.623 1.00 85.69 82 GLU A CA 1
ATOM 646 C C . GLU A 1 82 ? 1.731 7.707 -5.713 1.00 85.69 82 GLU A C 1
ATOM 648 O O . GLU A 1 82 ? 0.658 8.110 -5.265 1.00 85.69 82 GLU A O 1
ATOM 653 N N . LEU A 1 83 ? 1.852 6.483 -6.240 1.00 88.69 83 LEU A N 1
ATOM 654 C CA . LEU A 1 83 ? 0.741 5.530 -6.307 1.00 88.69 83 LEU A CA 1
ATOM 655 C C . LEU A 1 83 ? 0.264 5.151 -4.900 1.00 88.69 83 LEU A C 1
ATOM 657 O O . LEU A 1 83 ? -0.933 5.205 -4.610 1.00 88.69 83 LEU A O 1
ATOM 661 N N . LYS A 1 84 ? 1.202 4.814 -4.008 1.00 83.00 84 LYS A N 1
ATOM 662 C CA . LYS A 1 84 ? 0.904 4.550 -2.598 1.00 83.00 84 LYS A CA 1
ATOM 663 C C . LYS A 1 84 ? 0.301 5.779 -1.933 1.00 83.00 84 LYS A C 1
ATOM 665 O O . LYS A 1 84 ? -0.681 5.646 -1.219 1.00 83.00 84 LYS A O 1
ATOM 670 N N . ALA A 1 85 ? 0.819 6.970 -2.217 1.00 79.62 85 ALA A N 1
ATOM 671 C CA . ALA A 1 85 ? 0.307 8.197 -1.626 1.00 79.62 85 ALA A CA 1
ATOM 672 C C . ALA A 1 85 ? -1.143 8.501 -2.011 1.00 79.62 85 ALA A C 1
ATOM 674 O O . ALA A 1 85 ? -1.902 9.047 -1.211 1.00 79.62 85 ALA A O 1
ATOM 675 N N . GLN A 1 86 ? -1.523 8.130 -3.230 1.00 84.44 86 GLN A N 1
ATOM 676 C CA . GLN A 1 86 ? -2.863 8.349 -3.746 1.00 84.44 86 GLN A CA 1
ATOM 677 C C . GLN A 1 86 ? -3.879 7.316 -3.239 1.00 84.44 86 GLN A C 1
ATOM 679 O O . GLN A 1 86 ? -5.030 7.665 -2.965 1.00 84.44 86 GLN A O 1
ATOM 684 N N . PHE A 1 87 ? -3.484 6.042 -3.179 1.00 83.25 87 PHE A N 1
ATOM 685 C CA . PHE A 1 87 ? -4.413 4.922 -2.981 1.00 83.25 87 PHE A CA 1
ATOM 686 C C . PHE A 1 87 ? -4.255 4.205 -1.633 1.00 83.25 87 PHE A C 1
ATOM 688 O O . PHE A 1 87 ? -5.084 3.363 -1.296 1.00 83.25 87 PHE A O 1
ATOM 695 N N . ILE A 1 88 ? -3.254 4.561 -0.828 1.00 76.12 88 ILE A N 1
ATOM 696 C CA . ILE A 1 88 ? -3.090 4.108 0.557 1.00 76.12 88 ILE A CA 1
ATOM 697 C C . ILE A 1 88 ? -3.306 5.314 1.480 1.00 76.12 88 ILE A C 1
ATOM 699 O O . ILE A 1 88 ? -2.835 6.416 1.204 1.00 76.12 88 ILE A O 1
ATOM 703 N N . LEU A 1 89 ? -4.055 5.126 2.572 1.00 57.81 89 LEU A N 1
ATOM 704 C CA . LEU A 1 89 ? -4.329 6.182 3.554 1.00 57.81 89 LEU A CA 1
ATOM 705 C C . LEU A 1 89 ? -3.022 6.851 4.027 1.00 57.81 89 LEU A C 1
ATOM 707 O O . LEU A 1 89 ? -2.056 6.168 4.364 1.00 57.81 89 LEU A O 1
ATOM 711 N N . LYS A 1 90 ? -3.014 8.193 4.099 1.00 50.09 90 LYS A N 1
ATOM 712 C CA . LYS A 1 90 ? -1.831 9.033 4.402 1.00 50.09 90 LYS A CA 1
ATOM 713 C C . LYS A 1 90 ? -1.055 8.645 5.671 1.00 50.09 90 LYS A C 1
ATOM 715 O O . LYS A 1 90 ? 0.138 8.920 5.734 1.00 50.09 90 LYS A O 1
ATOM 720 N N . ILE A 1 91 ? -1.691 7.987 6.644 1.00 40.56 91 ILE A N 1
ATOM 721 C CA . ILE A 1 91 ? -1.039 7.484 7.869 1.00 40.56 91 ILE A CA 1
ATOM 722 C C . ILE A 1 91 ? 0.115 6.516 7.533 1.00 40.56 91 ILE A C 1
ATOM 724 O O . ILE A 1 91 ? 1.133 6.505 8.218 1.00 40.56 91 ILE A O 1
ATOM 728 N N . TRP A 1 92 ? 0.005 5.764 6.435 1.00 41.56 92 TRP A N 1
ATOM 729 C CA . TRP A 1 92 ? 0.975 4.743 6.020 1.00 41.56 92 TRP A CA 1
ATOM 730 C C . TRP A 1 92 ? 2.258 5.322 5.392 1.00 41.56 92 TRP A C 1
ATOM 732 O O . TRP A 1 92 ? 3.320 4.711 5.472 1.00 41.56 92 TRP A O 1
ATOM 742 N N . LEU A 1 93 ? 2.192 6.516 4.789 1.00 39.91 93 LEU A N 1
ATOM 743 C CA . LEU A 1 93 ? 3.346 7.158 4.135 1.00 39.91 93 LEU A CA 1
ATOM 744 C C . LEU A 1 93 ? 4.362 7.708 5.138 1.00 39.91 93 LEU A C 1
ATOM 746 O O . LEU A 1 93 ? 5.555 7.700 4.857 1.00 39.91 93 LEU A O 1
ATOM 750 N N . ILE A 1 94 ? 3.895 8.132 6.317 1.00 40.47 94 ILE A N 1
ATOM 751 C CA . ILE A 1 94 ? 4.743 8.667 7.394 1.00 40.47 94 ILE A CA 1
ATOM 752 C C . ILE A 1 94 ? 5.706 7.584 7.922 1.00 40.47 94 ILE A C 1
ATOM 754 O O . ILE A 1 94 ? 6.754 7.902 8.469 1.00 40.47 94 ILE A O 1
ATOM 758 N N . MET A 1 95 ? 5.391 6.298 7.721 1.00 38.75 95 MET A N 1
ATOM 759 C CA . MET A 1 95 ? 6.186 5.174 8.231 1.00 38.75 95 MET A CA 1
ATOM 760 C C . MET A 1 95 ? 7.261 4.653 7.258 1.00 38.75 95 MET A C 1
ATOM 762 O O . MET A 1 95 ? 8.042 3.793 7.653 1.00 38.75 95 MET A O 1
ATOM 766 N N . HIS A 1 96 ? 7.296 5.106 5.997 1.00 41.16 96 HIS A N 1
ATOM 767 C CA . HIS A 1 96 ? 8.059 4.442 4.924 1.00 41.16 96 HIS A CA 1
ATOM 768 C C . HIS A 1 96 ? 9.247 5.264 4.377 1.00 41.16 96 HIS A C 1
ATOM 770 O O . HIS A 1 96 ? 9.875 4.850 3.402 1.00 41.16 96 HIS A O 1
ATOM 776 N N . ASP A 1 97 ? 9.611 6.411 4.953 1.00 39.56 97 ASP A N 1
ATOM 777 C CA . ASP A 1 97 ? 10.661 7.246 4.336 1.00 39.56 97 ASP A CA 1
ATOM 778 C C . ASP A 1 97 ? 12.109 6.714 4.488 1.00 39.56 97 ASP A C 1
ATOM 780 O O . ASP A 1 97 ? 13.036 7.365 4.026 1.00 39.56 97 ASP A O 1
ATOM 784 N N . GLU A 1 98 ? 12.326 5.501 5.023 1.00 40.22 98 GLU A N 1
ATOM 785 C CA . GLU A 1 98 ? 13.678 4.943 5.252 1.00 40.22 98 GLU A CA 1
ATOM 786 C C . GLU A 1 98 ? 13.993 3.564 4.632 1.00 40.22 98 GLU A C 1
ATOM 788 O O . GLU A 1 98 ? 15.002 2.964 4.990 1.00 40.22 98 GLU A O 1
ATOM 793 N N . VAL A 1 99 ? 13.208 3.013 3.694 1.00 40.97 99 VAL A N 1
ATOM 794 C CA . VAL A 1 99 ? 13.533 1.666 3.160 1.00 40.97 99 VAL A CA 1
ATOM 795 C C . VAL A 1 99 ? 13.637 1.634 1.636 1.00 40.97 99 VAL A C 1
ATOM 797 O O . VAL A 1 99 ? 12.657 1.438 0.909 1.00 40.97 99 VAL A O 1
ATOM 800 N N . GLU A 1 100 ? 14.869 1.821 1.157 1.00 40.09 100 GLU A N 1
ATOM 801 C CA . GLU A 1 100 ? 15.299 1.490 -0.201 1.00 40.09 100 GLU A CA 1
ATOM 802 C C . GLU A 1 100 ? 15.449 -0.031 -0.372 1.00 40.09 100 GLU A C 1
ATOM 804 O O . GLU A 1 100 ? 15.911 -0.763 0.501 1.00 40.09 100 GLU A O 1
ATOM 809 N N . TRP A 1 101 ? 14.996 -0.525 -1.520 1.00 38.41 101 TRP A N 1
ATOM 810 C CA . TRP A 1 101 ? 14.870 -1.947 -1.822 1.00 38.41 101 TRP A CA 1
ATOM 811 C C . TRP A 1 101 ? 16.201 -2.498 -2.345 1.00 38.41 101 TRP A C 1
ATOM 813 O O . TRP A 1 101 ? 16.386 -2.556 -3.560 1.00 38.41 101 TRP A O 1
ATOM 823 N N . GLY A 1 102 ? 17.105 -2.876 -1.436 1.00 34.56 102 GLY A N 1
ATOM 824 C CA . GLY A 1 102 ? 18.441 -3.378 -1.790 1.00 34.56 102 GLY A CA 1
ATOM 825 C C . GLY A 1 102 ? 18.976 -4.590 -1.017 1.00 34.56 102 GLY A C 1
ATOM 826 O O . GLY A 1 102 ? 19.689 -5.379 -1.623 1.00 34.56 102 GLY A O 1
ATOM 827 N N . ASP A 1 103 ? 18.609 -4.813 0.252 1.00 34.00 103 ASP A N 1
ATOM 828 C CA . ASP A 1 103 ? 19.394 -5.715 1.119 1.00 34.00 103 ASP A CA 1
ATOM 829 C C . ASP A 1 103 ? 18.581 -6.790 1.862 1.00 34.00 103 ASP A C 1
ATOM 831 O O . ASP A 1 103 ? 17.371 -6.674 2.044 1.00 34.00 103 ASP A O 1
ATOM 835 N N . SER A 1 104 ? 19.281 -7.830 2.341 1.00 37.97 104 SER A N 1
ATOM 836 C CA . SER A 1 104 ? 18.803 -8.981 3.143 1.00 37.97 104 SER A CA 1
ATOM 837 C C . SER A 1 104 ? 17.855 -8.621 4.307 1.00 37.97 104 SER A C 1
ATOM 839 O O . SER A 1 104 ? 17.016 -9.430 4.698 1.00 37.97 104 SER A O 1
ATOM 841 N N . LEU A 1 105 ? 17.927 -7.390 4.820 1.00 39.28 105 LEU A N 1
ATOM 842 C CA . LEU A 1 105 ? 17.003 -6.815 5.808 1.00 39.28 105 LEU A CA 1
ATOM 843 C C . LEU A 1 105 ? 15.562 -6.647 5.291 1.00 39.28 105 LEU A C 1
ATOM 845 O O . LEU A 1 105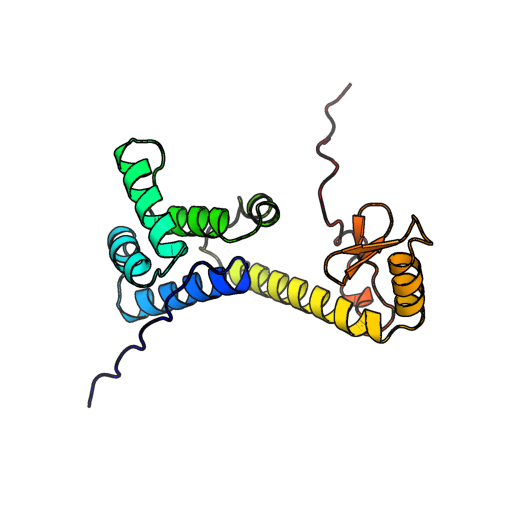 ? 14.631 -6.581 6.087 1.00 39.28 105 LEU A O 1
ATOM 849 N N . ALA A 1 106 ? 15.339 -6.608 3.975 1.00 38.28 106 ALA A N 1
ATOM 850 C CA . ALA A 1 106 ? 14.004 -6.547 3.382 1.00 38.28 106 ALA A CA 1
ATOM 851 C C . ALA A 1 106 ? 13.191 -7.819 3.663 1.00 38.28 106 ALA A C 1
ATOM 853 O O . ALA A 1 106 ? 11.975 -7.735 3.815 1.00 38.28 106 ALA A O 1
ATOM 854 N N . ILE A 1 107 ? 13.847 -8.979 3.798 1.00 37.22 107 ILE A N 1
ATOM 855 C CA . ILE A 1 107 ? 13.190 -10.204 4.270 1.00 37.22 107 ILE A CA 1
ATOM 856 C C . ILE A 1 107 ? 12.815 -10.041 5.740 1.00 37.22 107 ILE A C 1
ATOM 858 O O . ILE A 1 107 ? 11.669 -10.297 6.074 1.00 37.22 107 ILE A O 1
ATOM 862 N N . ASP A 1 108 ? 13.699 -9.523 6.593 1.00 36.84 108 ASP A N 1
ATOM 863 C CA . ASP A 1 108 ? 13.373 -9.280 8.006 1.00 36.84 108 ASP A CA 1
ATOM 864 C C . ASP A 1 108 ? 12.243 -8.262 8.180 1.00 36.84 108 ASP A C 1
ATOM 866 O O . ASP A 1 108 ? 11.387 -8.437 9.041 1.00 36.84 108 ASP A O 1
ATOM 870 N N . ILE A 1 109 ? 12.176 -7.222 7.347 1.00 38.19 109 ILE A N 1
ATOM 871 C CA . ILE A 1 109 ? 11.106 -6.219 7.385 1.00 38.19 109 ILE A CA 1
ATOM 872 C C . ILE A 1 109 ? 9.802 -6.792 6.832 1.00 38.19 109 ILE A C 1
ATOM 874 O O . ILE A 1 109 ? 8.768 -6.564 7.448 1.00 38.19 109 ILE A O 1
ATOM 878 N N . VAL A 1 110 ? 9.820 -7.561 5.735 1.00 36.34 110 VAL A N 1
ATOM 879 C CA . VAL A 1 110 ? 8.633 -8.263 5.210 1.00 36.34 110 VAL A CA 1
ATOM 880 C C . VAL A 1 110 ? 8.153 -9.320 6.194 1.00 36.34 110 VAL A C 1
ATOM 882 O O . VAL A 1 110 ? 6.959 -9.393 6.438 1.00 36.34 110 VAL A O 1
ATOM 885 N N . VAL A 1 111 ? 9.046 -10.080 6.822 1.00 42.25 111 VAL A N 1
ATOM 886 C CA . VAL A 1 111 ? 8.725 -11.055 7.871 1.00 42.25 111 VAL A CA 1
ATOM 887 C C . VAL A 1 111 ? 8.193 -10.343 9.108 1.00 42.25 111 VAL A C 1
ATOM 889 O O . VAL A 1 111 ? 7.218 -10.803 9.690 1.00 42.25 111 VAL A O 1
ATOM 892 N N . LYS A 1 112 ? 8.744 -9.189 9.494 1.00 45.16 112 LYS A N 1
ATOM 893 C CA . LYS A 1 112 ? 8.260 -8.375 10.619 1.00 45.16 112 LYS A CA 1
ATOM 894 C C . LYS A 1 112 ? 6.931 -7.680 10.313 1.00 45.16 112 LYS A C 1
ATOM 896 O O . LYS A 1 112 ? 6.104 -7.561 11.210 1.00 45.16 112 LYS A O 1
ATOM 901 N N . TRP A 1 113 ? 6.681 -7.276 9.067 1.00 39.56 113 TRP A N 1
ATOM 902 C CA . TRP A 1 113 ? 5.408 -6.715 8.595 1.00 39.56 113 TRP A CA 1
ATOM 903 C C . TRP A 1 113 ? 4.335 -7.782 8.404 1.00 39.56 113 TRP A C 1
ATOM 905 O O . TRP A 1 113 ? 3.204 -7.574 8.825 1.00 39.56 113 TRP A O 1
ATOM 915 N N . GLN A 1 114 ? 4.683 -8.938 7.836 1.00 38.09 114 GLN A N 1
ATOM 916 C CA . GLN A 1 114 ? 3.833 -10.125 7.809 1.00 38.09 114 GLN A CA 1
ATOM 917 C C . GLN A 1 114 ? 3.521 -10.559 9.230 1.00 38.09 114 GLN A C 1
ATOM 919 O O . GLN A 1 114 ? 2.364 -10.807 9.516 1.00 38.09 114 GLN A O 1
ATOM 924 N N . SER A 1 115 ? 4.506 -10.561 10.131 1.00 45.97 115 SER A N 1
ATOM 925 C CA . SER A 1 115 ? 4.292 -10.831 11.551 1.00 45.97 115 SER A CA 1
ATOM 926 C C . SER A 1 115 ? 3.405 -9.770 12.181 1.00 45.97 115 SER A C 1
ATOM 928 O O . SER A 1 115 ? 2.508 -10.135 12.907 1.00 45.97 115 SER A O 1
ATOM 930 N N . SER A 1 116 ? 3.571 -8.479 11.889 1.00 50.44 116 SER A N 1
ATOM 931 C CA . SER A 1 116 ? 2.706 -7.423 12.432 1.00 50.44 116 SER A CA 1
ATOM 932 C C . SER A 1 116 ? 1.266 -7.550 11.926 1.00 50.44 116 SER A C 1
ATOM 934 O O . SER A 1 116 ? 0.340 -7.558 12.726 1.00 50.44 116 SER A O 1
ATOM 936 N N . TYR A 1 117 ? 1.054 -7.747 10.621 1.00 56.25 117 TYR A N 1
ATOM 937 C CA . TYR A 1 117 ? -0.274 -7.971 10.040 1.00 56.25 117 TYR A CA 1
ATOM 938 C C . TYR A 1 117 ? -0.897 -9.286 10.531 1.00 56.25 117 TYR A C 1
ATOM 940 O O . TYR A 1 117 ? -2.074 -9.323 10.875 1.00 56.25 117 TYR A O 1
ATOM 948 N N . TYR A 1 118 ? -0.096 -10.347 10.640 1.00 60.56 118 TYR A N 1
ATOM 949 C CA . TYR A 1 118 ? -0.480 -11.627 11.233 1.00 60.56 118 TYR A CA 1
ATOM 950 C C . TYR A 1 118 ? -0.819 -11.482 12.716 1.00 60.56 118 TYR A C 1
ATOM 952 O O . TYR A 1 118 ? -1.813 -12.038 13.162 1.00 60.56 118 TYR A O 1
ATOM 960 N N . ILE A 1 119 ? -0.050 -10.704 13.478 1.00 66.19 119 ILE A N 1
ATOM 961 C CA . ILE A 1 119 ? -0.294 -10.434 14.895 1.00 66.19 119 ILE A CA 1
ATOM 962 C C . ILE A 1 119 ? -1.565 -9.604 15.035 1.00 66.19 119 ILE A C 1
ATOM 964 O O . ILE A 1 119 ? -2.384 -9.944 15.872 1.00 66.19 119 ILE A O 1
ATOM 968 N N . MET A 1 120 ? -1.787 -8.572 14.219 1.00 68.62 120 MET A N 1
ATOM 969 C CA . MET A 1 120 ? -3.007 -7.760 14.279 1.00 68.62 120 MET A CA 1
ATOM 970 C C . MET A 1 120 ? -4.248 -8.558 13.860 1.00 68.62 120 MET A C 1
ATOM 972 O O . MET A 1 120 ? -5.272 -8.480 14.538 1.00 68.62 120 MET A O 1
ATOM 976 N N . GLY A 1 121 ? -4.145 -9.394 12.822 1.00 74.62 121 GLY A N 1
ATOM 977 C CA . GLY A 1 121 ? -5.191 -10.354 12.462 1.00 74.62 121 GLY A CA 1
ATOM 978 C C . GLY A 1 121 ? -5.451 -11.360 13.586 1.00 74.62 121 GLY A C 1
ATOM 979 O O . GLY A 1 121 ? -6.590 -11.568 13.992 1.00 74.62 121 GLY A O 1
ATOM 980 N N . ALA A 1 122 ? -4.394 -11.905 14.191 1.00 75.94 122 ALA A N 1
ATOM 981 C CA . ALA A 1 122 ? -4.513 -12.807 15.327 1.00 75.94 122 ALA A CA 1
ATOM 982 C C . ALA A 1 122 ? -5.087 -12.107 16.569 1.00 75.94 122 ALA A C 1
ATOM 984 O O . ALA A 1 122 ? -5.853 -12.728 17.302 1.00 75.94 122 ALA A O 1
ATOM 985 N N . VAL A 1 123 ? -4.771 -10.831 16.814 1.00 79.12 123 VAL A N 1
ATOM 986 C CA . VAL A 1 123 ? -5.387 -10.018 17.873 1.00 79.12 123 VAL A CA 1
ATOM 987 C C . VAL A 1 123 ? -6.888 -9.946 17.625 1.00 79.12 123 VAL A C 1
ATOM 989 O O . VAL A 1 123 ? -7.639 -10.344 18.508 1.00 79.12 123 VAL A O 1
ATOM 992 N N . GLN A 1 124 ? -7.337 -9.539 16.435 1.00 83.75 124 GLN A N 1
ATOM 993 C CA . GLN A 1 124 ? -8.765 -9.473 16.099 1.00 83.75 124 GLN A CA 1
ATOM 994 C C . GLN A 1 124 ? -9.473 -10.829 16.260 1.00 83.75 124 GLN A C 1
ATOM 996 O O . GLN A 1 124 ? -10.543 -10.906 16.871 1.00 83.75 124 GLN A O 1
ATOM 1001 N N . ASP A 1 125 ? -8.857 -11.912 15.786 1.00 84.81 125 ASP A N 1
ATOM 1002 C CA . ASP A 1 125 ? -9.408 -13.265 15.904 1.00 84.81 125 ASP A CA 1
ATOM 1003 C C . ASP A 1 125 ? -9.508 -13.741 17.355 1.00 84.81 125 ASP A C 1
ATOM 1005 O O . ASP A 1 125 ? -10.422 -14.491 17.708 1.00 84.81 125 ASP A O 1
ATOM 1009 N N . ASN A 1 126 ? -8.564 -13.334 18.206 1.00 84.75 126 ASN A N 1
ATOM 1010 C CA . ASN A 1 126 ? -8.533 -13.712 19.615 1.00 84.75 126 ASN A CA 1
ATOM 1011 C C . ASN A 1 126 ? -9.339 -12.764 20.513 1.00 84.75 126 ASN A C 1
ATOM 1013 O O . ASN A 1 126 ? -9.779 -13.204 21.572 1.00 84.75 126 ASN A O 1
ATOM 1017 N N . LEU A 1 127 ? -9.618 -11.523 20.092 1.00 87.19 127 LEU A N 1
ATOM 1018 C CA . LEU A 1 127 ? -10.534 -10.616 20.796 1.00 87.19 127 LEU A CA 1
ATOM 1019 C C . LEU A 1 127 ? -11.922 -11.254 20.928 1.00 87.19 127 LEU A C 1
ATOM 1021 O O . LEU A 1 127 ? -12.494 -11.260 22.009 1.00 87.19 127 LEU A O 1
ATOM 1025 N N . LYS A 1 128 ? -12.420 -11.891 19.862 1.00 86.62 128 LYS A N 1
ATOM 1026 C CA . LYS A 1 128 ? -13.723 -12.583 19.865 1.00 86.62 128 LYS A CA 1
ATOM 1027 C C . LYS A 1 128 ? -13.750 -13.852 20.724 1.00 86.62 128 LYS A C 1
ATOM 1029 O O . LYS A 1 128 ? -14.821 -14.347 21.055 1.00 86.62 128 LYS A O 1
ATOM 1034 N N . LYS A 1 129 ? -12.578 -14.404 21.049 1.00 87.06 129 LYS A N 1
ATOM 1035 C CA . LYS A 1 129 ? -12.418 -15.652 21.815 1.00 87.06 129 LYS A CA 1
ATOM 1036 C C . LYS A 1 129 ? -12.121 -15.395 23.293 1.00 87.06 129 LYS A C 1
ATOM 1038 O O . LYS A 1 129 ? -12.183 -16.322 24.095 1.00 87.06 129 LYS A O 1
ATOM 1043 N N . ASP A 1 130 ? -11.784 -14.160 23.655 1.00 87.50 130 ASP A N 1
ATOM 1044 C CA . ASP A 1 130 ? -11.500 -13.748 25.023 1.00 87.50 130 ASP A CA 1
ATOM 1045 C C . ASP A 1 130 ? -12.738 -13.075 25.625 1.00 87.50 130 ASP A C 1
ATOM 1047 O O . ASP A 1 130 ? -13.103 -11.965 25.249 1.00 87.50 130 ASP A O 1
ATOM 1051 N N . LEU A 1 131 ? -13.375 -13.741 26.593 1.00 89.19 131 LEU A N 1
ATOM 1052 C CA . LEU A 1 131 ? -14.579 -13.243 27.268 1.00 89.19 131 LEU A CA 1
ATOM 1053 C C . LEU A 1 131 ? -14.389 -11.844 27.875 1.00 89.19 131 LEU A C 1
ATOM 1055 O O . LEU A 1 131 ? -15.320 -11.041 27.879 1.00 89.19 131 LEU A O 1
ATOM 1059 N N . GLN A 1 132 ? -13.187 -11.532 28.369 1.00 87.81 132 GLN A N 1
ATOM 1060 C CA . GLN A 1 132 ? -12.884 -10.213 28.914 1.00 87.81 132 GLN A CA 1
ATOM 1061 C C . GLN A 1 132 ? -12.816 -9.168 27.800 1.00 87.81 132 GLN A C 1
ATOM 1063 O O . GLN A 1 132 ? -13.341 -8.067 27.960 1.00 87.81 132 GLN A O 1
ATOM 1068 N N . ALA A 1 133 ? -12.182 -9.508 26.678 1.00 87.69 133 ALA A N 1
ATOM 1069 C CA . ALA A 1 133 ? -12.120 -8.624 25.524 1.00 87.69 133 ALA A CA 1
ATOM 1070 C C . ALA A 1 133 ? -13.517 -8.366 24.951 1.00 87.69 133 ALA A C 1
ATOM 1072 O O . ALA A 1 133 ? -13.868 -7.210 24.757 1.00 87.69 133 ALA A O 1
ATOM 1073 N N . VAL A 1 134 ? -14.340 -9.406 24.779 1.00 91.25 134 VAL A N 1
ATOM 1074 C CA . VAL A 1 134 ? -15.725 -9.283 24.294 1.00 91.25 134 VAL A CA 1
ATOM 1075 C C . VAL A 1 134 ? -16.550 -8.351 25.185 1.00 91.25 134 VAL A C 1
ATOM 1077 O O . VAL A 1 134 ? -17.216 -7.453 24.676 1.00 91.25 134 VAL A O 1
ATOM 1080 N N . ALA A 1 135 ? -16.454 -8.490 26.511 1.00 91.44 135 ALA A N 1
ATOM 1081 C CA . ALA A 1 135 ? -17.151 -7.596 27.436 1.00 91.44 135 ALA A CA 1
ATOM 1082 C C . ALA A 1 135 ? -16.686 -6.133 27.300 1.00 91.44 135 ALA A C 1
ATOM 1084 O O . ALA A 1 135 ? -17.499 -5.211 27.327 1.00 91.44 135 ALA A O 1
ATOM 1085 N N . LEU A 1 136 ? -15.380 -5.904 27.126 1.00 90.81 136 LEU A N 1
ATOM 1086 C CA . LEU A 1 136 ? -14.831 -4.562 26.914 1.00 90.81 136 LEU A CA 1
ATOM 1087 C C . LEU A 1 136 ? -15.222 -3.976 25.554 1.00 90.81 136 LEU A C 1
ATOM 1089 O O . LEU A 1 136 ? -15.469 -2.775 25.477 1.00 90.81 136 LEU A O 1
ATOM 1093 N N . MET A 1 137 ? -15.303 -4.802 24.508 1.00 89.62 137 MET A N 1
ATOM 1094 C CA . MET A 1 137 ? -15.786 -4.394 23.189 1.00 89.62 137 MET A CA 1
ATOM 1095 C C . MET A 1 137 ? -17.244 -3.945 23.264 1.00 89.62 137 MET A C 1
ATOM 1097 O O . MET A 1 137 ? -17.554 -2.862 22.786 1.00 89.62 137 MET A O 1
ATOM 1101 N N . GLN A 1 138 ? -18.109 -4.698 23.948 1.00 90.62 138 GLN A N 1
ATOM 1102 C CA . GLN A 1 138 ? -19.510 -4.312 24.121 1.00 90.62 138 GLN A CA 1
ATOM 1103 C C . GLN A 1 138 ? -19.651 -2.996 24.901 1.00 90.62 138 GLN A C 1
ATOM 1105 O O . GLN A 1 138 ? -20.409 -2.112 24.513 1.00 90.62 138 GLN A O 1
ATOM 1110 N N . LEU A 1 139 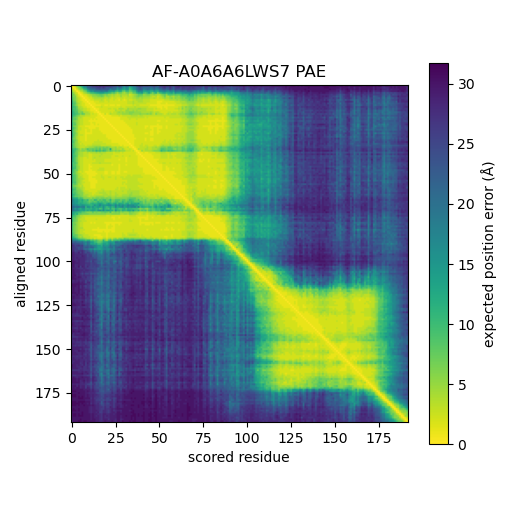? -18.872 -2.815 25.973 1.00 89.31 139 LEU A N 1
ATOM 1111 C CA . LEU A 1 139 ? -18.862 -1.549 26.713 1.00 89.31 139 LEU A CA 1
ATOM 1112 C C . LEU A 1 139 ? -18.366 -0.373 25.863 1.00 89.31 139 LEU A C 1
ATOM 1114 O O . LEU A 1 139 ? -18.826 0.750 26.064 1.00 89.31 139 LEU A O 1
ATOM 1118 N N . ALA A 1 140 ? -17.413 -0.616 24.962 1.00 88.56 140 ALA A N 1
ATOM 1119 C CA . ALA A 1 140 ? -16.898 0.387 24.038 1.00 88.56 140 ALA A CA 1
ATOM 1120 C C . ALA A 1 140 ? -17.926 0.750 22.954 1.00 88.56 140 ALA A C 1
ATOM 1122 O O . ALA A 1 140 ? -18.095 1.931 22.672 1.00 88.56 140 ALA A O 1
ATOM 1123 N N . GLU A 1 141 ? -18.636 -0.234 22.393 1.00 87.88 141 GLU A N 1
ATOM 1124 C CA . GLU A 1 141 ? -19.721 -0.026 21.418 1.00 87.88 141 GLU A CA 1
ATOM 1125 C C . GLU A 1 141 ? -20.904 0.732 22.021 1.00 87.88 141 GLU A C 1
ATOM 1127 O O . GLU A 1 141 ? -21.480 1.604 21.381 1.00 87.88 141 GLU A O 1
ATOM 1132 N N . GLU A 1 142 ? -21.242 0.440 23.276 1.00 88.56 142 GLU A N 1
ATOM 1133 C CA . GLU A 1 142 ? -22.295 1.138 24.018 1.00 88.56 142 GLU A CA 1
ATOM 1134 C C . GLU A 1 142 ? -21.832 2.503 24.574 1.00 88.56 142 GLU A C 1
ATOM 1136 O O . GLU A 1 142 ? -22.570 3.139 25.326 1.00 88.56 142 GLU A O 1
ATOM 1141 N N . GLU A 1 143 ? -20.601 2.934 24.264 1.00 84.56 143 GLU A N 1
ATOM 1142 C CA . GLU A 1 143 ? -19.952 4.163 24.754 1.00 84.56 143 GLU A CA 1
ATOM 1143 C C . GLU A 1 143 ? -19.918 4.297 26.293 1.00 84.56 143 GLU A C 1
ATOM 1145 O O . GLU A 1 143 ? -19.732 5.376 26.863 1.00 84.56 143 GLU A O 1
ATOM 1150 N N . LYS A 1 144 ? -20.042 3.176 27.010 1.00 85.12 144 LYS A N 1
ATOM 1151 C CA . LYS A 1 144 ? -20.073 3.118 28.481 1.00 85.12 144 LYS A CA 1
ATOM 1152 C C . LYS A 1 144 ? -18.692 3.213 29.119 1.00 85.12 144 LYS A C 1
ATOM 1154 O O . LYS A 1 144 ? -18.571 3.255 30.344 1.00 85.12 144 LYS A O 1
ATOM 1159 N N . THR A 1 145 ? -17.632 3.252 28.317 1.00 81.56 145 THR A N 1
ATOM 1160 C CA . THR A 1 145 ? -16.256 3.383 28.791 1.00 81.56 145 THR A CA 1
ATOM 1161 C C . THR A 1 145 ? -15.477 4.418 27.993 1.00 81.56 145 THR A C 1
ATOM 1163 O O . THR A 1 145 ? -15.514 4.459 26.773 1.00 81.56 145 THR A O 1
ATOM 1166 N N . ARG A 1 146 ? -14.716 5.252 28.710 1.00 80.94 146 ARG A N 1
ATOM 1167 C CA . ARG A 1 146 ? -13.750 6.209 28.134 1.00 80.94 146 ARG A CA 1
ATOM 1168 C C . ARG A 1 146 ? -12.318 5.676 28.151 1.00 80.94 146 ARG A C 1
ATOM 1170 O O . ARG A 1 146 ? -11.367 6.410 27.888 1.00 80.94 146 ARG A O 1
ATOM 1177 N N . GLN A 1 147 ? -12.135 4.446 28.625 1.00 78.75 147 GLN A N 1
ATOM 1178 C CA . GLN A 1 147 ? -10.818 3.821 28.731 1.00 78.75 147 GLN A CA 1
ATOM 1179 C C . GLN A 1 147 ? -10.504 2.931 27.532 1.00 78.75 147 GLN A C 1
ATOM 1181 O O . GLN A 1 147 ? -9.324 2.705 27.258 1.00 78.75 147 GLN A O 1
ATOM 1186 N N . PHE A 1 148 ? -11.548 2.467 26.846 1.00 86.38 148 PHE A N 1
ATOM 1187 C CA . PHE A 1 148 ? -11.479 1.555 25.719 1.00 86.38 148 PHE A CA 1
ATOM 1188 C C . PHE A 1 148 ? -12.391 2.055 24.604 1.00 86.38 148 PHE A C 1
ATOM 1190 O O . PHE A 1 148 ? -13.436 2.633 24.885 1.00 86.38 148 PHE A O 1
ATOM 1197 N N . TRP A 1 149 ? -11.985 1.853 23.359 1.00 88.88 149 TRP A N 1
ATOM 1198 C CA . TRP A 1 149 ? -12.782 2.167 22.175 1.00 88.88 149 TRP A CA 1
ATOM 1199 C C . TRP A 1 149 ? -12.416 1.197 21.053 1.00 88.88 149 TRP A C 1
ATOM 1201 O O . TRP A 1 149 ? -11.366 0.553 21.115 1.00 88.88 149 TRP A O 1
ATOM 1211 N N . LEU A 1 150 ? -13.284 1.064 20.054 1.00 84.62 150 LEU A N 1
ATOM 1212 C CA . LEU A 1 150 ? -13.009 0.263 18.865 1.00 84.62 150 LEU A CA 1
ATOM 1213 C C . LEU A 1 150 ? -12.520 1.152 17.725 1.00 84.62 150 LEU A C 1
ATOM 1215 O O . LEU A 1 150 ? -13.100 2.200 17.457 1.00 84.62 150 LEU A O 1
ATOM 1219 N N . GLU A 1 151 ? -11.480 0.698 17.036 1.00 79.81 151 GLU A N 1
ATOM 1220 C CA . GLU A 1 151 ? -10.957 1.310 15.815 1.00 79.81 151 GLU A CA 1
ATOM 1221 C C . GLU A 1 151 ? -10.706 0.183 14.807 1.00 79.81 151 GLU A C 1
ATOM 1223 O O . GLU A 1 151 ? -9.959 -0.749 15.096 1.00 79.81 151 GLU A O 1
ATOM 1228 N N . ASP A 1 152 ? -11.418 0.187 13.676 1.00 77.50 152 ASP A N 1
ATOM 1229 C CA . ASP A 1 152 ? -11.338 -0.856 12.637 1.00 77.50 152 ASP A CA 1
ATOM 1230 C C . ASP A 1 152 ? -11.452 -2.306 13.167 1.00 77.50 152 ASP A C 1
ATOM 1232 O O . ASP A 1 152 ? -10.769 -3.229 12.718 1.00 77.50 152 ASP A O 1
ATOM 1236 N N . GLY A 1 153 ? -12.316 -2.524 14.165 1.00 77.31 153 GLY A N 1
ATOM 1237 C CA . GLY A 1 153 ? -12.520 -3.838 14.791 1.00 77.31 153 GLY A CA 1
ATOM 1238 C C . GLY A 1 153 ? -11.407 -4.271 15.754 1.00 77.31 153 GLY A C 1
ATOM 1239 O O . GLY A 1 153 ? -11.379 -5.428 16.173 1.00 77.31 153 GLY A O 1
ATOM 1240 N N . ILE A 1 154 ? -10.496 -3.366 16.114 1.00 82.75 154 ILE A N 1
ATOM 1241 C CA . ILE A 1 154 ? -9.449 -3.564 17.120 1.00 82.75 154 ILE A CA 1
ATOM 1242 C C . ILE A 1 154 ? -9.832 -2.803 18.389 1.00 82.75 154 ILE A C 1
ATOM 1244 O O . ILE A 1 154 ? -10.220 -1.638 18.340 1.00 82.75 154 ILE A O 1
ATOM 1248 N N . LEU A 1 155 ? -9.703 -3.462 19.542 1.00 84.31 155 LEU A N 1
ATOM 1249 C CA . LEU A 1 155 ? -9.935 -2.838 20.841 1.00 84.31 155 LEU A CA 1
ATOM 1250 C C . LEU A 1 155 ? -8.709 -2.023 21.263 1.00 84.31 155 LEU A C 1
ATOM 1252 O O . LEU A 1 155 ? -7.620 -2.563 21.453 1.00 84.31 155 LEU A O 1
ATOM 1256 N N . MET A 1 156 ? -8.900 -0.723 21.434 1.00 84.38 156 MET A N 1
ATOM 1257 C CA . MET A 1 156 ? -7.882 0.243 21.830 1.00 84.38 156 MET A CA 1
ATOM 1258 C C . MET A 1 156 ? -7.977 0.552 23.325 1.00 84.38 156 MET A C 1
ATOM 1260 O O . MET A 1 156 ? -9.011 0.361 23.963 1.00 84.38 156 MET A O 1
ATOM 1264 N N . THR A 1 157 ? -6.876 1.026 23.902 1.00 81.88 157 THR A N 1
ATOM 1265 C CA . THR A 1 157 ? -6.748 1.395 25.317 1.00 81.88 157 THR A CA 1
ATOM 1266 C C . THR A 1 157 ? -6.143 2.791 25.462 1.00 81.88 157 THR A C 1
ATOM 1268 O O . THR A 1 157 ? -5.505 3.315 24.542 1.00 81.88 157 THR A O 1
ATOM 1271 N N . ARG A 1 158 ? -6.287 3.395 26.650 1.00 74.00 158 ARG A N 1
ATOM 1272 C CA . ARG A 1 158 ? -5.652 4.683 26.989 1.00 74.00 158 ARG A CA 1
ATOM 1273 C C . ARG A 1 158 ? -4.174 4.737 26.574 1.00 74.00 158 ARG A C 1
ATOM 1275 O O . ARG A 1 158 ? -3.419 3.799 26.811 1.00 74.00 158 ARG A O 1
ATOM 1282 N N . ARG A 1 159 ? -3.756 5.902 26.059 1.00 65.50 159 ARG A N 1
ATOM 1283 C CA . ARG A 1 159 ? -2.439 6.158 25.430 1.00 65.50 159 ARG A CA 1
ATOM 1284 C C . ARG A 1 159 ? -2.248 5.488 24.062 1.00 65.50 159 ARG A C 1
ATOM 1286 O O . ARG A 1 159 ? -1.117 5.206 23.685 1.00 65.50 159 ARG A O 1
ATOM 1293 N N . ASN A 1 160 ? -3.345 5.257 23.344 1.00 64.50 160 ASN A N 1
ATOM 1294 C CA . ASN A 1 160 ? -3.360 4.770 21.967 1.00 64.50 160 ASN A CA 1
ATOM 1295 C C . ASN A 1 160 ? -2.648 3.423 21.756 1.00 64.50 160 ASN A C 1
ATOM 1297 O O . ASN A 1 160 ? -1.890 3.218 20.808 1.00 64.50 160 ASN A O 1
ATOM 13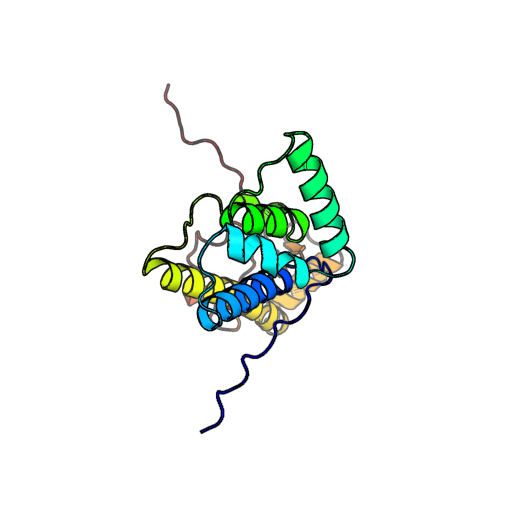01 N N . ARG A 1 161 ? -2.878 2.495 22.688 1.00 73.12 161 ARG A N 1
ATOM 1302 C CA . ARG A 1 161 ? -2.293 1.151 22.649 1.00 73.12 161 ARG A CA 1
ATOM 1303 C C . ARG A 1 161 ? -3.348 0.117 22.311 1.00 73.12 161 ARG A C 1
ATOM 1305 O O . ARG A 1 161 ? -4.461 0.196 22.829 1.00 73.12 161 ARG A O 1
ATOM 1312 N N . VAL A 1 162 ? -2.962 -0.891 21.538 1.00 79.88 162 VAL A N 1
ATOM 1313 C CA . VAL A 1 162 ? -3.812 -2.046 21.226 1.00 79.88 162 VAL A CA 1
ATOM 1314 C C . VAL A 1 162 ? -4.014 -2.897 22.479 1.00 79.88 162 VAL A C 1
ATOM 1316 O O . VAL A 1 162 ? -3.057 -3.229 23.183 1.00 79.88 162 VAL A O 1
ATOM 1319 N N . TYR A 1 163 ? -5.258 -3.270 22.761 1.00 82.69 163 TYR A N 1
ATOM 1320 C CA . TYR A 1 163 ? -5.572 -4.257 23.782 1.00 82.69 163 TYR A CA 1
ATOM 1321 C C . TYR A 1 163 ? -5.143 -5.647 23.306 1.00 82.69 163 TYR A C 1
ATOM 1323 O O . TYR A 1 163 ? -5.612 -6.135 22.279 1.00 82.69 163 TYR A O 1
ATOM 1331 N N . ILE A 1 164 ? -4.281 -6.312 24.078 1.00 84.88 164 ILE A N 1
ATOM 1332 C CA . ILE A 1 164 ? -3.822 -7.667 23.758 1.00 84.88 164 ILE A CA 1
ATOM 1333 C C . ILE A 1 164 ? -4.667 -8.696 24.523 1.00 84.88 164 ILE A C 1
ATOM 1335 O O . ILE A 1 164 ? -4.538 -8.790 25.760 1.00 84.88 164 ILE A O 1
ATOM 1339 N N . PRO A 1 165 ? -5.507 -9.489 23.825 1.00 83.38 165 PRO A N 1
ATOM 1340 C CA . PRO A 1 165 ? -6.289 -10.536 24.463 1.00 83.38 165 PRO A CA 1
ATOM 1341 C C . PRO A 1 165 ? -5.366 -11.564 25.125 1.00 83.38 165 PRO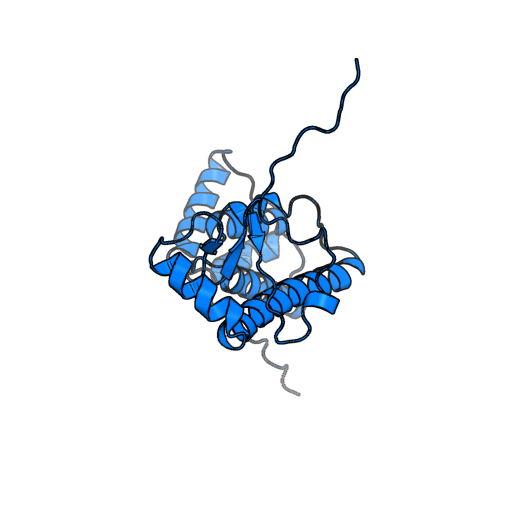 A C 1
ATOM 1343 O O . PRO A 1 165 ? -4.199 -11.739 24.766 1.00 83.38 165 PRO A O 1
ATOM 1346 N N . LYS A 1 166 ? -5.874 -12.223 26.162 1.00 81.94 166 LYS A N 1
ATOM 1347 C CA . LYS A 1 166 ? -5.196 -13.355 26.803 1.00 81.94 166 LYS A CA 1
ATOM 1348 C C . LYS A 1 166 ? -5.216 -14.582 25.892 1.00 81.94 166 LYS A C 1
ATOM 1350 O O . LYS A 1 166 ? -4.273 -15.369 25.923 1.00 81.94 166 LYS A O 1
ATOM 1355 N N . ALA A 1 167 ? -6.260 -14.730 25.078 1.00 74.44 167 ALA A N 1
ATOM 1356 C CA . ALA A 1 167 ? -6.366 -15.800 24.095 1.00 74.44 167 ALA A CA 1
ATOM 1357 C C . ALA A 1 167 ? -5.261 -15.710 23.018 1.00 74.44 167 ALA A C 1
ATOM 1359 O O . ALA A 1 167 ? -4.853 -14.624 22.607 1.00 74.44 167 ALA A O 1
ATOM 1360 N N . GLY A 1 168 ? -4.769 -16.868 22.566 1.00 73.31 168 GLY A N 1
ATOM 1361 C CA . GLY A 1 168 ? -3.819 -16.970 21.449 1.00 73.31 168 GLY A CA 1
ATOM 1362 C C . GLY A 1 168 ? -2.341 -16.756 21.794 1.00 73.31 168 GLY A C 1
ATOM 1363 O O . GLY A 1 168 ? -1.523 -16.699 20.882 1.00 73.31 168 GLY A O 1
ATOM 1364 N N . ASN A 1 169 ? -1.974 -16.644 23.079 1.00 75.62 169 ASN A N 1
ATOM 1365 C CA . ASN A 1 169 ? -0.586 -16.454 23.544 1.00 75.62 169 ASN A CA 1
ATOM 1366 C C . ASN A 1 169 ? 0.142 -15.242 22.921 1.00 75.62 169 ASN A C 1
ATOM 1368 O O . ASN A 1 169 ? 1.369 -15.169 22.937 1.00 75.62 169 ASN A O 1
ATOM 1372 N N . LEU A 1 170 ? -0.604 -14.255 22.416 1.00 70.81 170 LEU A N 1
ATOM 1373 C CA . LEU A 1 170 ? -0.067 -13.084 21.707 1.00 70.81 170 LEU A CA 1
ATOM 1374 C C . LEU A 1 170 ? 0.823 -12.204 22.593 1.00 70.81 170 LEU A C 1
ATOM 1376 O O . LEU A 1 170 ? 1.724 -11.523 22.111 1.00 70.81 170 LEU A O 1
ATOM 1380 N N . ARG A 1 171 ? 0.635 -12.285 23.912 1.00 67.94 171 ARG A N 1
ATOM 1381 C CA . ARG A 1 171 ? 1.463 -11.607 24.920 1.00 67.94 171 ARG A CA 1
ATOM 1382 C C . ARG A 1 171 ? 2.931 -12.043 24.897 1.00 67.94 171 ARG A C 1
ATOM 1384 O O . ARG A 1 171 ? 3.775 -11.265 25.321 1.00 67.94 171 ARG A O 1
ATOM 1391 N N . ASN A 1 172 ? 3.233 -13.234 24.373 1.00 61.84 172 ASN A N 1
ATOM 1392 C CA . ASN A 1 172 ? 4.608 -13.725 24.220 1.00 61.84 172 ASN A CA 1
ATOM 1393 C C . ASN A 1 172 ? 5.327 -13.096 23.016 1.00 61.84 172 ASN A C 1
ATOM 1395 O O . ASN A 1 172 ? 6.548 -13.163 22.929 1.00 61.84 172 ASN A O 1
ATOM 1399 N N . TYR A 1 173 ? 4.568 -12.496 22.095 1.00 56.00 173 TYR A N 1
ATOM 1400 C CA . TYR A 1 173 ? 5.066 -11.918 20.845 1.00 56.00 173 TYR A CA 1
ATOM 1401 C C . TYR A 1 173 ? 4.979 -10.385 20.842 1.00 56.00 173 TYR A C 1
ATOM 1403 O O . TYR A 1 173 ? 5.731 -9.717 20.135 1.00 56.00 173 TYR A O 1
ATOM 1411 N N . CYS A 1 174 ? 4.098 -9.807 21.663 1.00 53.97 174 CYS A N 1
ATOM 1412 C CA . CYS A 1 174 ? 3.996 -8.364 21.848 1.00 53.97 174 CYS A CA 1
ATOM 1413 C C . CYS A 1 174 ? 4.954 -7.882 22.947 1.00 53.97 174 CYS A C 1
ATOM 1415 O O . CYS A 1 174 ? 4.627 -7.916 24.133 1.00 53.97 174 CYS A O 1
ATOM 1417 N N . CYS A 1 175 ? 6.128 -7.375 22.559 1.00 43.62 175 CYS A N 1
ATOM 1418 C CA . CYS A 1 175 ? 7.012 -6.663 23.483 1.00 43.62 175 CYS A CA 1
ATOM 1419 C C . CYS A 1 175 ? 6.291 -5.436 24.075 1.00 43.62 175 CYS A C 1
ATOM 1421 O O . CYS A 1 175 ? 5.685 -4.653 23.342 1.00 43.62 175 CYS A O 1
ATOM 1423 N N . ILE A 1 176 ? 6.422 -5.243 25.393 1.00 38.06 176 ILE A N 1
ATOM 1424 C CA . ILE A 1 176 ? 5.723 -4.262 26.257 1.00 38.06 176 ILE A CA 1
ATOM 1425 C C . ILE A 1 176 ? 5.749 -2.797 25.746 1.00 38.06 176 ILE A C 1
ATOM 1427 O O . ILE A 1 176 ? 4.926 -1.989 26.175 1.00 38.06 176 ILE A O 1
ATOM 1431 N N . ASN A 1 177 ? 6.618 -2.457 24.786 1.00 36.72 177 ASN A N 1
ATOM 1432 C CA . ASN A 1 177 ? 6.790 -1.104 24.240 1.00 36.72 177 ASN A CA 1
ATOM 1433 C C . ASN A 1 177 ? 6.493 -0.945 22.731 1.00 36.72 177 ASN A C 1
ATOM 1435 O O . ASN A 1 177 ? 6.692 0.145 22.205 1.00 36.72 177 ASN A O 1
ATOM 1439 N N . ALA A 1 178 ? 6.045 -1.982 22.013 1.00 38.31 178 ALA A N 1
ATOM 1440 C CA . ALA A 1 178 ? 6.030 -1.969 20.540 1.00 38.31 178 ALA A CA 1
ATOM 1441 C C . ALA A 1 178 ? 4.665 -1.704 19.872 1.00 38.31 178 ALA A C 1
ATOM 1443 O O . ALA A 1 178 ? 4.594 -1.661 18.649 1.00 38.31 178 ALA A O 1
ATOM 1444 N N . MET A 1 179 ? 3.586 -1.495 20.630 1.00 42.28 179 MET A N 1
ATOM 1445 C CA . MET A 1 179 ? 2.266 -1.170 20.062 1.00 42.28 179 MET A CA 1
ATOM 1446 C C . MET A 1 179 ? 1.745 0.171 20.573 1.00 42.28 179 MET A C 1
ATOM 1448 O O . MET A 1 179 ? 0.634 0.282 21.088 1.00 42.28 179 MET A O 1
ATOM 1452 N N . THR A 1 180 ? 2.581 1.197 20.437 1.00 40.38 180 THR A N 1
ATOM 1453 C CA . THR A 1 180 ? 2.119 2.582 20.344 1.00 40.38 180 THR A CA 1
ATOM 1454 C C . THR A 1 180 ? 1.689 2.775 18.894 1.00 40.38 180 THR A C 1
ATOM 1456 O O . THR A 1 180 ? 2.510 3.076 18.029 1.00 40.38 180 THR A O 1
ATOM 1459 N N . LEU A 1 181 ? 0.417 2.517 18.589 1.00 37.41 181 LEU A N 1
ATOM 1460 C CA . LEU A 1 181 ? -0.144 3.083 17.371 1.00 37.41 181 LEU A CA 1
ATOM 1461 C C . LEU A 1 181 ? -0.159 4.600 17.593 1.00 37.41 181 LEU A C 1
ATOM 1463 O O . LEU A 1 181 ? -0.550 5.067 18.654 1.00 37.41 181 LEU A O 1
ATOM 1467 N N . CYS A 1 182 ? 0.286 5.359 16.602 1.00 34.12 182 CYS A N 1
ATOM 1468 C CA . CYS A 1 182 ? 0.264 6.822 16.539 1.00 34.12 182 CYS A CA 1
ATOM 1469 C C . CYS A 1 182 ? 1.215 7.592 17.477 1.00 34.12 182 CYS A C 1
ATOM 1471 O 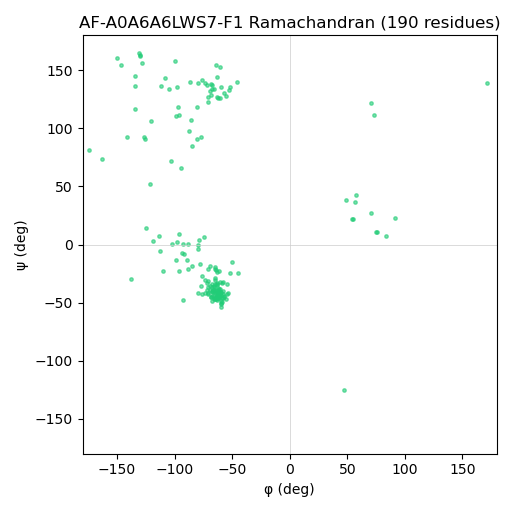O . CYS A 1 182 ? 1.176 7.510 18.704 1.00 34.12 182 CYS A O 1
ATOM 1473 N N . GLY A 1 183 ? 2.065 8.403 16.847 1.00 33.72 183 GLY A N 1
ATOM 1474 C CA . GLY A 1 183 ? 3.005 9.290 17.502 1.00 33.72 183 GLY A CA 1
ATOM 1475 C C . GLY A 1 183 ? 2.333 10.370 18.347 1.00 33.72 183 GLY A C 1
ATOM 1476 O O . GLY A 1 183 ? 1.549 11.174 17.855 1.00 33.72 183 GLY A O 1
ATOM 1477 N N . GLN A 1 184 ? 2.758 10.441 19.601 1.00 37.19 184 GLN A N 1
ATOM 1478 C CA . GLN A 1 184 ? 3.047 11.690 20.291 1.00 37.19 184 GLN A CA 1
ATOM 1479 C C . GLN A 1 184 ? 4.291 11.452 21.147 1.00 37.19 184 GLN A C 1
ATOM 1481 O O . GLN A 1 184 ? 4.188 10.929 22.248 1.00 37.19 184 GLN A O 1
ATOM 1486 N N . ASP A 1 185 ? 5.464 11.747 20.587 1.00 27.50 185 ASP A N 1
ATOM 1487 C CA . ASP A 1 185 ? 6.514 12.512 21.272 1.00 27.50 185 ASP A CA 1
ATOM 1488 C C . ASP A 1 185 ? 7.665 12.784 20.290 1.00 27.50 185 ASP A C 1
ATOM 1490 O O . ASP A 1 185 ? 8.701 12.121 20.275 1.00 27.50 185 ASP A O 1
ATOM 1494 N N . ILE A 1 186 ? 7.495 13.814 19.45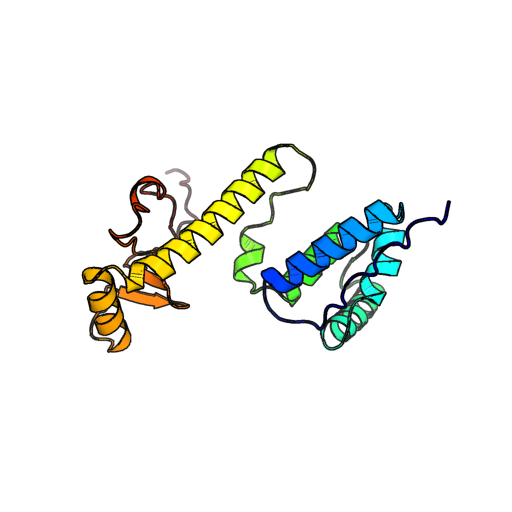3 1.00 33.44 186 ILE A N 1
ATOM 1495 C CA . ILE A 1 186 ? 8.650 14.633 19.082 1.00 33.44 186 ILE A CA 1
ATOM 1496 C C . ILE A 1 186 ? 8.894 15.531 20.287 1.00 33.44 186 ILE A C 1
ATOM 1498 O O . ILE A 1 186 ? 8.280 16.587 20.414 1.00 33.44 186 ILE A O 1
ATOM 1502 N N . ARG A 1 187 ? 9.766 15.074 21.182 1.00 28.41 187 ARG A N 1
ATOM 1503 C CA . ARG A 1 187 ? 10.621 15.907 22.036 1.00 28.41 187 ARG A CA 1
ATOM 1504 C C . ARG A 1 187 ? 11.737 15.028 22.592 1.00 28.41 187 ARG A C 1
ATOM 1506 O O . ARG A 1 187 ? 11.789 14.683 23.769 1.00 28.41 187 ARG A O 1
ATOM 1513 N N . ALA A 1 188 ? 12.676 14.691 21.709 1.00 29.83 188 ALA A N 1
ATOM 1514 C CA . ALA A 1 188 ? 14.045 14.518 22.159 1.00 29.83 188 ALA A CA 1
ATOM 1515 C C . ALA A 1 188 ? 14.511 15.864 22.740 1.00 29.83 188 ALA A C 1
ATOM 1517 O O . ALA A 1 188 ? 14.355 16.921 22.129 1.00 29.83 188 ALA A O 1
ATOM 1518 N N . ARG A 1 189 ? 14.992 15.792 23.977 1.00 33.50 189 ARG A N 1
ATOM 1519 C CA . ARG A 1 189 ? 15.543 16.881 24.781 1.00 33.50 189 ARG A CA 1
ATOM 1520 C C . ARG A 1 189 ? 16.646 17.631 24.025 1.00 33.50 189 ARG A C 1
ATOM 1522 O O . ARG A 1 189 ? 17.588 16.999 23.572 1.00 33.50 189 ARG A O 1
ATOM 1529 N N . ASN A 1 190 ? 16.582 18.957 24.047 1.00 29.11 190 ASN A N 1
ATOM 1530 C CA . ASN A 1 190 ? 17.747 19.828 24.220 1.00 29.11 190 ASN A CA 1
ATOM 1531 C C . ASN A 1 190 ? 17.422 20.624 25.495 1.00 29.11 190 ASN A C 1
ATOM 1533 O O . ASN A 1 190 ? 16.356 21.224 25.566 1.00 29.11 190 ASN A O 1
ATOM 1537 N N . ALA A 1 191 ? 18.068 20.322 26.620 1.00 30.34 191 ALA A N 1
ATOM 1538 C CA . ALA A 1 191 ? 19.326 20.928 27.055 1.00 30.34 191 ALA A CA 1
ATOM 1539 C C . ALA A 1 191 ? 19.099 22.370 27.550 1.00 30.34 191 ALA A C 1
ATOM 1541 O O . ALA A 1 191 ? 18.829 23.255 26.741 1.00 30.34 191 ALA A O 1
ATOM 1542 N N . LEU A 1 192 ? 19.287 22.516 28.874 1.00 31.23 192 LEU A N 1
ATOM 1543 C CA . LEU A 1 192 ? 19.100 23.668 29.777 1.00 31.23 192 LEU A CA 1
ATOM 1544 C C . LEU A 1 192 ? 17.672 23.894 30.293 1.00 31.23 192 LEU A C 1
ATOM 1546 O O . LEU A 1 192 ? 16.782 24.286 29.513 1.00 31.23 192 LEU A O 1
#

Foldseek 3Di:
DDDDDDDDDAAQALAQDPVSLVSLLVSLVVVCVVVVPPFQVSSVVPSLVSYHHPRVVVVVVVVVCVVVVNDDPSGPVSVSLVSCCRRYPVLVSVVPPPDDDDDPCVVVVVVVVCVVVVLQVVQLVCCVVAPVSVVLAVCQVVVVDPQWHDDPSFIAGPQGFTDGGPPPVSVVVDDPPPGNDDDDDPDDDDDD

Mean predicted aligned error: 16.65 Å

Radius of gyration: 21.42 Å; Cα contacts (8 Å, |Δi|>4): 177; chains: 1; bounding box: 42×50×57 Å

Sequence (192 aa):
MGKAKIPEPKAFGGARGAREVDNFIFDMKLYFDATKNDSDAGRLKIAPMYLANDAKLWWRTKVKESISGQCSIGTWNNFKKELKAQFILKIWLIMHDEVEWGDSLAIDIVVKWQSSYYIMGAVQDNLKKDLQAVALMQLAEEEKTRQFWLEDGILMTRRNRVYIPKAGNLRNYCCINAMTLCGQDIRARNAL